Protein AF-A0A959V4X4-F1 (afdb_monomer)

pLDDT: mean 81.88, std 16.13, range [35.28, 97.31]

Nearest PDB structures (foldseek):
  3ieg-assembly2_B  TM=8.666E-01  e=3.006E+00  Mus musculus
  4r7s-assembly1_A  TM=5.605E-01  e=3.006E+00  Parabacteroides merdae ATCC 43184
  3kho-assembly1_A  TM=4.359E-01  e=5.447E-01  Mus musculus
  3kho-assembly1_B  TM=3.790E-01  e=4.338E-01  Mus musculus
  3khq-assembly1_A  TM=3.319E-01  e=2.018E+00  Mus musculus

Sequence (278 aa):
MKPLRVLPAFALLFACGGPANDPASSTEGMVPADELAASQATNAELRNELAYMEHRLAHCGGPELQLVHAQYHLDRGEHAKAKEKLDAVKADHAGTEHAKKAEELETAMAAADGEPMKAPDTGDHIEVVQGDDGNTWYYDRRVPRNPDTTALYLYVGHKMTGAPWLRLHAQYAGDHWIFLKEVILKSGNEVFRMATDPTLVFTHAGPMTVSEWYDAPPSFEELRTLKEIIGSPDANVTFVGYKGQMDRKVTDAEREAFIHVLDLYYTMAKVDEATAGM

Secondary structure (DSSP, 8-state):
-PPP-PPP------PPP------S---TT---HHHHHHHHHHHHHHHHHHHHHHHHHHHTT-HHHHHHHHHHHHHTT-HHHHHHHHHHHHHHSTTSHHHHHHHHHHHHHHT--PPPPPPP--TTTEEEEE-TTSEEEEEETTS--STTS-EEEEEEEEESSS--EEEEEEEEEESS---EEEEEEEETTEEEEEEPPTTSEEEEE-SS-EEEEEEEPPPHHHHHHHHHHHT-TT-EEEEEESS-EEEEEPPHHHHHHHHHHHHHHHHHHT--TTTTT-

Foldseek 3Di:
DDDDDDDDDDDDDDDDDDDDDDPDDPPPPDDPPVNVVVVVVVVLVVVLVVVLVVLLVVLPDDLVSLLQQLVVCLLLVVNVSSLVSLVSSCVVPPPDPSVVSSVVSNVLSVVQQAQFFDDDDQPPQWDWDADPSQKIKIFGPLFDPDQQDFTWAKIWIDHRTGAIAIKTKGKDKDQDDQAFAWKWKDAPPDIDIGGANSVQWDWDDDPRMIMIMGITGDDLVRLVVLVSLLVGQAMKMWGHGSRDIDIDGHDPSRSVRHVSRVVVNCVRRVHDPVRVND

Mean predicted aligned error: 11.45 Å

Solvent-accessible surface area (backbone atoms only — not comparable to full-atom values): 15971 Å² total; per-residue (Å²): 138,82,85,85,83,80,77,86,81,84,79,84,79,85,79,82,88,81,93,80,92,76,101,68,82,92,70,88,77,71,73,51,70,66,58,50,51,50,51,52,52,53,52,52,51,54,50,33,50,49,52,51,51,49,49,50,56,68,60,67,75,49,55,70,55,32,49,53,50,17,49,56,24,46,75,72,65,38,52,70,62,13,47,55,30,31,52,49,31,39,70,80,36,62,94,38,74,61,20,53,53,31,53,51,52,52,51,50,62,71,54,39,84,38,74,66,62,74,84,73,91,57,70,89,55,42,41,79,45,82,44,98,85,52,37,38,36,41,34,38,67,69,54,75,83,56,65,80,44,63,38,60,46,48,33,35,39,31,43,59,44,32,72,59,45,59,34,36,39,45,31,45,35,39,83,62,79,30,61,76,42,32,43,34,42,33,44,90,90,49,77,44,78,44,74,52,58,59,91,42,45,46,77,47,82,58,99,77,35,28,24,40,31,38,58,44,67,64,50,69,69,53,51,55,48,50,57,55,39,55,77,31,90,74,16,30,40,32,46,33,26,64,70,41,72,50,76,45,71,56,48,71,50,35,37,52,29,41,52,56,39,50,56,48,44,34,63,71,57,72,42,56,77,77,62,77,71,110

Radius of gyration: 25.65 Å; Cα contacts (8 Å, |Δi|>4): 420; chains: 1; bounding box: 52×61×92 Å

Structure (mmCIF, N/CA/C/O backbone):
data_AF-A0A959V4X4-F1
#
_entry.id   AF-A0A959V4X4-F1
#
loop_
_atom_site.group_PDB
_atom_site.id
_atom_site.type_symbol
_atom_site.label_atom_id
_atom_site.label_alt_id
_atom_site.label_comp_id
_atom_site.label_asym_id
_atom_site.label_entity_id
_atom_site.label_seq_id
_atom_site.pdbx_PDB_ins_code
_atom_site.Cartn_x
_atom_site.Cartn_y
_atom_site.Cartn_z
_atom_site.occupancy
_atom_site.B_iso_or_equiv
_atom_site.auth_seq_id
_atom_site.auth_comp_id
_atom_site.auth_asym_id
_atom_site.auth_atom_id
_atom_site.pdbx_PDB_model_num
ATOM 1 N N . MET A 1 1 ? 4.763 39.842 -16.789 1.00 40.66 1 MET A N 1
ATOM 2 C CA . MET A 1 1 ? 4.462 39.327 -18.143 1.00 40.66 1 MET A CA 1
ATOM 3 C C . MET A 1 1 ? 5.739 38.724 -18.719 1.00 40.66 1 MET A C 1
ATOM 5 O O . MET A 1 1 ? 6.680 39.464 -18.962 1.00 40.66 1 MET A O 1
ATOM 9 N N . LYS A 1 2 ? 5.824 37.390 -18.809 1.00 42.97 2 LYS A N 1
ATOM 10 C CA . LYS A 1 2 ? 6.954 36.661 -19.424 1.00 42.97 2 LYS A CA 1
ATOM 11 C C . LYS A 1 2 ? 6.693 36.514 -20.934 1.00 42.97 2 LYS A C 1
ATOM 13 O O . LYS A 1 2 ? 5.525 36.362 -21.292 1.00 42.97 2 LYS A O 1
ATOM 18 N N . PRO A 1 3 ? 7.712 36.551 -21.811 1.00 45.84 3 PRO A N 1
ATOM 19 C CA . PRO A 1 3 ? 7.483 36.441 -23.245 1.00 45.84 3 PRO A CA 1
ATOM 20 C C . PRO A 1 3 ? 7.163 34.994 -23.645 1.00 45.84 3 PRO A C 1
ATOM 22 O O . PRO A 1 3 ? 7.808 34.048 -23.187 1.00 45.84 3 PRO A O 1
ATOM 25 N N . LEU A 1 4 ? 6.158 34.855 -24.511 1.00 40.03 4 LEU A N 1
ATOM 26 C CA . LEU A 1 4 ? 5.804 33.631 -25.226 1.00 40.03 4 LEU A CA 1
ATOM 27 C C . LEU A 1 4 ? 7.004 33.179 -26.076 1.00 40.03 4 LEU A C 1
ATOM 29 O O . LEU A 1 4 ? 7.466 33.925 -26.941 1.00 40.03 4 LEU A O 1
ATOM 33 N N . ARG A 1 5 ? 7.496 31.956 -25.856 1.00 45.34 5 ARG A N 1
ATOM 34 C CA . ARG A 1 5 ? 8.399 31.287 -26.801 1.00 45.34 5 ARG A CA 1
ATOM 35 C C . ARG A 1 5 ? 7.554 30.663 -27.908 1.00 45.34 5 ARG A C 1
ATOM 37 O O . ARG A 1 5 ? 6.770 29.756 -27.658 1.00 45.34 5 ARG A O 1
ATOM 44 N N . VAL A 1 6 ? 7.710 31.196 -29.112 1.00 44.34 6 VAL A N 1
ATOM 45 C CA . VAL A 1 6 ? 7.115 30.692 -30.352 1.00 44.34 6 VAL A CA 1
ATOM 46 C C . VAL A 1 6 ? 7.878 29.431 -30.776 1.00 44.34 6 VAL A C 1
ATOM 48 O O . VAL A 1 6 ? 9.104 29.460 -30.871 1.00 44.34 6 VAL A O 1
ATOM 51 N N . LEU A 1 7 ? 7.162 28.325 -30.994 1.00 41.44 7 LEU A N 1
ATOM 52 C CA . LEU A 1 7 ? 7.693 27.103 -31.613 1.00 41.44 7 LEU A CA 1
ATOM 53 C C . LEU A 1 7 ? 7.991 27.360 -33.102 1.00 41.44 7 LEU A C 1
ATOM 55 O O . LEU A 1 7 ? 7.205 28.055 -33.752 1.00 41.44 7 LEU A O 1
ATOM 59 N N . PRO A 1 8 ? 9.071 26.804 -33.679 1.00 44.69 8 PRO A N 1
ATOM 60 C CA . PRO A 1 8 ? 9.332 26.963 -35.100 1.00 44.69 8 PRO A CA 1
ATOM 61 C C . PRO A 1 8 ? 8.337 26.114 -35.900 1.00 44.69 8 PRO A C 1
ATOM 63 O O . PRO A 1 8 ? 8.288 24.891 -35.774 1.00 44.69 8 PRO A O 1
ATOM 66 N N . ALA A 1 9 ? 7.536 26.778 -36.732 1.00 41.41 9 ALA A N 1
ATOM 67 C CA . ALA A 1 9 ? 6.718 26.135 -37.747 1.00 41.41 9 ALA A CA 1
ATOM 68 C C . ALA A 1 9 ? 7.628 25.657 -38.888 1.00 41.41 9 ALA A C 1
ATOM 70 O O . ALA A 1 9 ? 8.229 26.468 -39.593 1.00 41.41 9 ALA A O 1
ATOM 71 N N . PHE A 1 10 ? 7.734 24.342 -39.070 1.00 43.81 10 PHE A N 1
ATOM 72 C CA . PHE A 1 10 ? 8.383 23.755 -40.239 1.00 43.81 10 PHE A CA 1
ATOM 73 C C . PHE A 1 10 ? 7.428 23.865 -41.434 1.00 43.81 10 PHE A C 1
ATOM 75 O O . PHE A 1 10 ? 6.440 23.137 -41.531 1.00 43.81 10 PHE A O 1
ATOM 82 N N . ALA A 1 11 ? 7.696 24.814 -42.329 1.00 38.09 11 ALA A N 1
ATOM 83 C CA . ALA A 1 11 ? 6.992 24.940 -43.598 1.00 38.09 11 ALA A CA 1
ATOM 84 C C . ALA A 1 11 ? 7.632 24.002 -44.636 1.00 38.09 11 ALA A C 1
ATOM 86 O O . ALA A 1 11 ? 8.764 24.217 -45.065 1.00 38.09 11 ALA A O 1
ATOM 87 N N . LEU A 1 12 ? 6.900 22.967 -45.050 1.00 42.31 12 LEU A N 1
ATOM 88 C CA . LEU A 1 12 ? 7.230 22.138 -46.213 1.00 42.31 12 LEU A CA 1
ATOM 89 C C . LEU A 1 12 ? 6.832 22.893 -47.490 1.00 42.31 12 LEU A C 1
ATOM 91 O O . LEU A 1 12 ? 5.657 22.952 -47.850 1.00 42.31 12 LEU A O 1
ATOM 95 N N . LEU A 1 13 ? 7.815 23.488 -48.168 1.00 36.97 13 LEU A N 1
ATOM 96 C CA . LEU A 1 13 ? 7.653 24.048 -49.510 1.00 36.97 13 LEU A CA 1
ATOM 97 C C . LEU A 1 13 ? 7.892 22.945 -50.550 1.00 36.97 13 LEU A C 1
ATOM 99 O O . LEU A 1 13 ? 9.026 22.534 -50.780 1.00 36.97 13 LEU A O 1
ATOM 103 N N . PHE A 1 14 ? 6.823 22.486 -51.203 1.00 40.69 14 PHE A N 1
ATOM 104 C CA . PHE A 1 14 ? 6.928 21.704 -52.436 1.00 40.69 14 PHE A CA 1
ATOM 105 C C . PHE A 1 14 ? 7.197 22.652 -53.610 1.00 40.69 14 PHE A C 1
ATOM 107 O O . PHE A 1 14 ? 6.302 23.366 -54.063 1.00 40.69 14 PHE A O 1
ATOM 114 N N . ALA A 1 15 ? 8.434 22.660 -54.108 1.00 38.44 15 ALA A N 1
ATOM 115 C CA . ALA A 1 15 ? 8.781 23.306 -55.368 1.00 38.44 15 ALA A CA 1
ATOM 116 C C . ALA A 1 15 ? 8.451 22.364 -56.542 1.00 38.44 15 ALA A C 1
ATOM 118 O O . ALA A 1 15 ? 8.908 21.222 -56.585 1.00 38.44 15 ALA A O 1
ATOM 119 N N . CYS A 1 16 ? 7.637 22.845 -57.486 1.00 40.50 16 CYS A N 1
ATOM 120 C CA . CYS A 1 16 ? 7.376 22.180 -58.763 1.00 40.50 16 CYS A CA 1
ATOM 121 C C . CYS A 1 16 ? 8.575 22.329 -59.714 1.00 40.50 16 CYS A C 1
ATOM 123 O O . CYS A 1 16 ? 9.286 23.331 -59.684 1.00 40.50 16 CYS A O 1
ATOM 125 N N . GLY A 1 17 ? 8.774 21.302 -60.543 1.00 46.78 17 GLY A N 1
ATOM 126 C CA . GLY A 1 17 ? 10.005 21.010 -61.279 1.00 46.78 17 GLY A CA 1
ATOM 127 C C . GLY A 1 17 ? 10.430 21.982 -62.386 1.00 46.78 17 GLY A C 1
ATOM 128 O O . GLY A 1 17 ? 9.617 22.625 -63.047 1.00 46.78 17 GLY A O 1
ATOM 129 N N . GLY A 1 18 ? 11.739 21.960 -62.642 1.00 38.12 18 GLY A N 1
ATOM 130 C CA . GLY A 1 18 ? 12.397 22.355 -63.889 1.00 38.12 18 GLY A CA 1
ATOM 131 C C . GLY A 1 18 ? 13.501 21.329 -64.224 1.00 38.12 18 GLY A C 1
ATOM 132 O O . GLY A 1 18 ? 14.063 20.753 -63.289 1.00 38.12 18 GLY A O 1
ATOM 133 N N . PRO A 1 19 ? 13.798 21.035 -65.506 1.00 65.06 19 PRO A N 1
ATOM 134 C CA . PRO A 1 19 ? 14.655 19.910 -65.877 1.00 65.06 19 PRO A CA 1
ATOM 135 C C . PRO A 1 19 ? 16.096 20.349 -66.190 1.00 65.06 19 PRO A C 1
ATOM 137 O O . PRO A 1 19 ? 16.278 21.252 -67.000 1.00 65.06 19 PRO A O 1
ATOM 140 N N . ALA A 1 20 ? 17.098 19.676 -65.607 1.00 46.31 20 ALA A N 1
ATOM 141 C CA . ALA A 1 20 ? 18.353 19.251 -66.258 1.00 46.31 20 ALA A CA 1
ATOM 142 C C . ALA A 1 20 ? 19.394 18.746 -65.233 1.00 46.31 20 ALA A C 1
ATOM 144 O O . ALA A 1 20 ? 19.827 19.489 -64.365 1.00 46.31 20 ALA A O 1
ATOM 145 N N . ASN A 1 21 ? 19.772 17.475 -65.400 1.00 51.66 21 ASN A N 1
ATOM 146 C CA . ASN A 1 21 ? 21.051 16.808 -65.114 1.00 51.66 21 ASN A CA 1
ATOM 147 C C . ASN A 1 21 ? 22.050 17.412 -64.105 1.00 51.66 21 ASN A C 1
ATOM 149 O O . ASN A 1 21 ? 22.810 18.305 -64.461 1.00 51.66 21 ASN A O 1
ATOM 153 N N . ASP A 1 22 ? 22.190 16.722 -62.967 1.00 45.34 22 ASP A N 1
ATOM 154 C CA . ASP A 1 22 ? 23.476 16.371 -62.341 1.00 45.34 22 ASP A CA 1
ATOM 155 C C . ASP A 1 22 ? 23.288 15.089 -61.490 1.00 45.34 22 ASP A C 1
ATOM 157 O O . ASP A 1 22 ? 22.499 15.102 -60.545 1.00 45.34 22 ASP A O 1
ATOM 161 N N . PRO A 1 23 ? 23.954 13.950 -61.780 1.00 49.53 23 PRO A N 1
ATOM 162 C CA . PRO A 1 23 ? 23.940 12.777 -60.909 1.00 49.53 23 PRO A CA 1
ATOM 163 C C . PRO A 1 23 ? 25.099 12.870 -59.908 1.00 49.53 23 PRO A C 1
ATOM 165 O O . PRO A 1 23 ? 26.010 12.044 -59.904 1.00 49.53 23 PRO A O 1
ATOM 168 N N . ALA A 1 24 ? 25.093 13.906 -59.074 1.00 45.22 24 ALA A N 1
ATOM 169 C CA . ALA A 1 24 ? 26.045 14.051 -57.985 1.00 45.22 24 ALA A CA 1
ATOM 170 C C . ALA A 1 24 ? 25.323 14.535 -56.724 1.00 45.22 24 ALA A C 1
ATOM 172 O O . ALA A 1 24 ? 24.821 15.649 -56.664 1.00 45.22 24 ALA A O 1
ATOM 173 N N . SER A 1 25 ? 25.338 13.675 -55.703 1.00 50.62 25 SER A N 1
ATOM 174 C CA . SER A 1 25 ? 25.133 14.022 -54.295 1.00 50.62 25 SER A CA 1
ATOM 175 C C . SER A 1 25 ? 23.743 14.537 -53.893 1.00 50.62 25 SER A C 1
ATOM 177 O O . SER A 1 25 ? 23.576 15.682 -53.489 1.00 50.62 25 SER A O 1
ATOM 179 N N . SER A 1 26 ? 22.751 13.643 -53.868 1.00 50.25 26 SER A N 1
ATOM 180 C CA . SER A 1 26 ? 21.495 13.847 -53.127 1.00 50.25 26 SER A CA 1
ATOM 181 C C . SER A 1 26 ? 21.472 13.054 -51.809 1.00 50.25 26 SER A C 1
ATOM 183 O O . SER A 1 26 ? 20.501 12.358 -51.516 1.00 50.25 26 SER A O 1
ATOM 185 N N . THR A 1 27 ? 22.557 13.103 -51.029 1.00 53.00 27 THR A N 1
ATOM 186 C CA . THR A 1 27 ? 22.605 12.545 -49.659 1.00 53.00 27 THR A CA 1
ATOM 187 C C . THR A 1 27 ? 22.537 13.612 -48.565 1.00 53.00 27 THR A C 1
ATOM 189 O O . THR A 1 27 ? 22.528 13.270 -47.386 1.00 53.00 27 THR A O 1
ATOM 192 N N . GLU A 1 28 ? 22.440 14.898 -48.911 1.00 53.25 28 GLU A N 1
ATOM 193 C CA . GLU A 1 28 ? 22.219 15.966 -47.930 1.00 53.25 28 GLU A CA 1
ATOM 194 C C . GLU A 1 28 ? 20.734 16.037 -47.554 1.00 53.25 28 GLU A C 1
ATOM 196 O O . GLU A 1 28 ? 19.927 16.671 -48.229 1.00 53.25 28 GLU A O 1
ATOM 201 N N . GLY A 1 29 ? 20.359 15.342 -46.478 1.00 59.31 29 GLY A N 1
ATOM 202 C CA . GLY A 1 29 ? 19.045 15.507 -45.848 1.00 59.31 29 GLY A CA 1
ATOM 203 C C . GLY A 1 29 ? 18.437 14.250 -45.233 1.00 59.31 29 GLY A C 1
ATOM 204 O O . GLY A 1 29 ? 17.444 14.360 -44.516 1.00 59.31 29 GLY A O 1
ATOM 205 N N . MET A 1 30 ? 19.006 13.061 -45.463 1.00 61.41 30 MET A N 1
ATOM 206 C CA . MET A 1 30 ? 18.574 11.868 -44.731 1.00 61.41 30 MET A CA 1
ATOM 207 C C . MET A 1 30 ? 19.203 11.888 -43.340 1.00 61.41 30 MET A C 1
ATOM 209 O O . MET A 1 30 ? 20.407 11.688 -43.198 1.00 61.41 30 MET A O 1
ATOM 213 N N . VAL A 1 31 ? 18.371 12.135 -42.323 1.00 73.38 31 VAL A N 1
ATOM 214 C CA . VAL A 1 31 ? 18.724 11.867 -40.925 1.00 73.38 31 VAL A CA 1
ATOM 215 C C . VAL A 1 31 ? 19.219 10.418 -40.863 1.00 73.38 31 VAL A C 1
ATOM 217 O O . VAL A 1 31 ? 18.488 9.525 -41.312 1.00 73.38 31 VAL A O 1
ATOM 220 N N . PRO A 1 32 ? 20.448 10.166 -40.383 1.00 86.69 32 PRO A N 1
ATOM 221 C CA . PRO A 1 32 ? 20.968 8.817 -40.232 1.00 86.69 32 PRO A CA 1
ATOM 222 C C . PRO A 1 32 ? 19.958 7.938 -39.493 1.00 86.69 32 PRO A C 1
ATOM 224 O O . PRO A 1 32 ? 19.342 8.379 -38.523 1.00 86.69 32 PRO A O 1
ATOM 227 N N . ALA A 1 33 ? 19.779 6.694 -39.943 1.00 82.38 33 ALA A N 1
ATOM 228 C CA . ALA A 1 33 ? 18.801 5.780 -39.349 1.00 82.38 33 ALA A CA 1
ATOM 229 C C . ALA A 1 33 ? 18.990 5.632 -37.826 1.00 82.38 33 ALA A C 1
ATOM 231 O O . ALA A 1 33 ? 18.007 5.558 -37.092 1.00 82.38 33 ALA A O 1
ATOM 232 N N . ASP A 1 34 ? 20.238 5.689 -37.359 1.00 85.31 34 ASP A N 1
ATOM 233 C CA . ASP A 1 34 ? 20.590 5.626 -35.939 1.00 85.31 34 ASP A CA 1
ATOM 234 C C . ASP A 1 34 ? 20.143 6.875 -35.163 1.00 85.31 34 ASP A C 1
ATOM 236 O O . ASP A 1 34 ? 19.653 6.769 -34.040 1.00 85.31 34 ASP A O 1
ATOM 240 N N . GLU A 1 35 ? 20.242 8.063 -35.766 1.00 84.62 35 GLU A N 1
ATOM 241 C CA . GLU A 1 35 ? 19.784 9.319 -35.159 1.00 84.62 35 GLU A CA 1
ATOM 242 C C . GLU A 1 35 ? 18.249 9.377 -35.105 1.00 84.62 35 GLU A C 1
ATOM 244 O O . GLU A 1 35 ? 17.668 9.806 -34.105 1.00 84.62 35 GLU A O 1
ATOM 249 N N . LEU A 1 36 ? 17.575 8.853 -36.136 1.00 85.31 36 LEU A N 1
ATOM 250 C CA . LEU A 1 36 ? 16.121 8.699 -36.136 1.00 85.31 36 LEU A CA 1
ATOM 251 C C . LEU A 1 36 ? 15.658 7.695 -35.069 1.00 85.31 36 LEU A C 1
ATOM 253 O O . LEU A 1 36 ? 14.705 7.981 -34.344 1.00 85.31 36 LEU A O 1
ATOM 257 N N . ALA A 1 37 ? 16.333 6.550 -34.942 1.00 85.12 37 ALA A N 1
ATOM 258 C CA . ALA A 1 37 ? 16.021 5.537 -33.936 1.00 85.12 37 ALA A CA 1
ATOM 259 C C . ALA A 1 37 ? 16.237 6.067 -32.508 1.00 85.12 37 ALA A C 1
ATOM 261 O O . ALA A 1 37 ? 15.370 5.895 -31.650 1.00 85.12 37 ALA A O 1
ATOM 262 N N . ALA A 1 38 ? 17.341 6.781 -32.264 1.00 84.69 38 ALA A N 1
ATOM 263 C CA . ALA A 1 38 ? 17.602 7.435 -30.984 1.00 84.69 38 ALA A CA 1
ATOM 264 C C . ALA A 1 38 ? 16.523 8.481 -30.654 1.00 84.69 38 ALA A C 1
ATOM 266 O O . ALA A 1 38 ? 15.968 8.477 -29.556 1.00 84.69 38 ALA A O 1
ATOM 267 N N . SER A 1 39 ? 16.150 9.324 -31.624 1.00 85.81 39 SER A N 1
ATOM 268 C CA . SER A 1 39 ? 15.077 10.309 -31.451 1.00 85.81 39 SER A CA 1
ATOM 269 C C . SER A 1 39 ? 13.723 9.652 -31.151 1.00 85.81 39 SER A C 1
ATOM 271 O O . SER A 1 39 ? 12.970 10.122 -30.295 1.00 85.81 39 SER A O 1
ATOM 273 N N . GLN A 1 40 ? 13.399 8.540 -31.815 1.00 89.19 40 GLN A N 1
ATOM 274 C CA . GLN A 1 40 ? 12.177 7.778 -31.550 1.00 89.19 40 GLN A CA 1
ATOM 275 C C . GLN A 1 40 ? 12.167 7.175 -30.140 1.00 89.19 40 GLN A C 1
ATOM 277 O O . GLN A 1 40 ? 11.134 7.242 -29.472 1.00 89.19 40 GLN A O 1
ATOM 282 N N . ALA A 1 41 ? 13.303 6.657 -29.664 1.00 82.81 41 ALA A N 1
ATOM 283 C CA . ALA A 1 41 ? 13.442 6.137 -28.306 1.00 82.81 41 ALA A CA 1
ATOM 284 C C . ALA A 1 41 ? 13.242 7.239 -27.251 1.00 82.81 41 ALA A C 1
ATOM 286 O O . ALA A 1 41 ? 12.425 7.078 -26.345 1.00 82.81 41 ALA A O 1
ATOM 287 N N . THR A 1 42 ? 13.886 8.400 -27.418 1.00 87.94 42 THR A N 1
ATOM 288 C CA . THR A 1 42 ? 13.688 9.555 -26.525 1.00 87.94 42 THR A CA 1
ATOM 289 C C . THR A 1 42 ? 12.235 10.035 -26.527 1.00 87.94 42 THR A C 1
ATOM 291 O O . THR A 1 42 ? 11.673 10.338 -25.478 1.00 87.94 42 THR A O 1
ATOM 294 N N . ASN A 1 43 ? 11.581 10.072 -27.691 1.00 86.06 43 ASN A N 1
ATOM 295 C CA . ASN A 1 43 ? 10.171 10.454 -27.777 1.00 86.06 43 ASN A CA 1
ATOM 296 C C . ASN A 1 43 ? 9.243 9.455 -27.068 1.00 86.06 43 ASN A C 1
ATOM 298 O O . ASN A 1 43 ? 8.237 9.869 -26.492 1.00 86.06 43 ASN A O 1
ATOM 302 N N . ALA A 1 44 ? 9.550 8.156 -27.106 1.00 84.06 44 ALA A N 1
ATOM 303 C CA . ALA A 1 44 ? 8.800 7.150 -26.357 1.00 84.06 44 ALA A CA 1
ATOM 304 C C . ALA A 1 44 ? 8.971 7.341 -24.842 1.00 84.06 44 ALA A C 1
ATOM 306 O O . ALA A 1 44 ? 7.985 7.318 -24.107 1.00 84.06 44 ALA A O 1
ATOM 307 N N . GLU A 1 45 ? 10.193 7.620 -24.387 1.00 82.56 45 GLU A N 1
ATOM 308 C CA . GLU A 1 45 ? 10.476 7.898 -22.979 1.00 82.56 45 GLU A CA 1
ATOM 309 C C . GLU A 1 45 ? 9.730 9.137 -22.468 1.00 82.56 45 GLU A C 1
ATOM 311 O O . GLU A 1 45 ? 9.033 9.062 -21.454 1.00 82.56 45 GLU A O 1
ATOM 316 N N . LEU A 1 46 ? 9.782 10.247 -23.210 1.00 85.75 46 LEU A N 1
ATOM 317 C CA . LEU A 1 46 ? 9.067 11.476 -22.853 1.00 85.75 46 LEU A CA 1
ATOM 318 C C . LEU A 1 46 ? 7.548 11.272 -22.796 1.00 85.75 46 LEU A C 1
ATOM 320 O O . LEU A 1 46 ? 6.880 11.853 -21.945 1.00 85.75 46 LEU A O 1
ATOM 324 N N . ARG A 1 47 ? 6.984 10.438 -23.678 1.00 86.06 47 ARG A N 1
ATOM 325 C CA . ARG A 1 47 ? 5.553 10.096 -23.638 1.00 86.06 47 ARG A CA 1
ATOM 326 C C . ARG A 1 47 ? 5.187 9.297 -22.391 1.00 86.06 47 ARG A C 1
ATOM 328 O O . ARG A 1 47 ? 4.146 9.572 -21.805 1.00 86.06 47 ARG A O 1
ATOM 335 N N . ASN A 1 48 ? 6.031 8.357 -21.970 1.00 82.56 48 ASN A N 1
ATOM 336 C CA . ASN A 1 48 ? 5.812 7.598 -20.737 1.00 82.56 48 ASN A CA 1
ATOM 337 C C . ASN A 1 48 ? 5.888 8.504 -19.501 1.00 82.56 48 ASN A C 1
ATOM 339 O O . ASN A 1 48 ? 5.066 8.377 -18.596 1.00 82.56 48 ASN A O 1
ATOM 343 N N . GLU A 1 49 ? 6.823 9.456 -19.478 1.00 83.31 49 GLU A N 1
ATOM 344 C CA . GLU A 1 49 ? 6.915 10.443 -18.397 1.00 83.31 49 GLU A CA 1
ATOM 345 C C . GLU A 1 49 ? 5.722 11.396 -18.376 1.00 83.31 49 GLU A C 1
ATOM 347 O O . GLU A 1 49 ? 5.170 11.650 -17.308 1.00 83.31 49 GLU A O 1
ATOM 352 N N . LEU A 1 50 ? 5.274 11.883 -19.536 1.00 82.56 50 LEU A N 1
ATOM 353 C CA . LEU A 1 50 ? 4.057 12.687 -19.623 1.00 82.56 50 LEU A CA 1
ATOM 354 C C . LEU A 1 50 ? 2.839 11.905 -19.134 1.00 82.56 50 LEU A C 1
ATOM 356 O O . LEU A 1 50 ? 2.100 12.432 -18.313 1.00 82.56 50 LEU A O 1
ATOM 360 N N . ALA A 1 51 ? 2.671 10.648 -19.549 1.00 81.75 51 ALA A N 1
ATOM 361 C CA . ALA A 1 51 ? 1.574 9.800 -19.088 1.00 81.75 51 ALA A CA 1
ATOM 362 C C . ALA A 1 51 ? 1.620 9.566 -17.570 1.00 81.75 51 ALA A C 1
ATOM 364 O O . ALA A 1 51 ? 0.584 9.609 -16.909 1.00 81.75 51 ALA A O 1
ATOM 365 N N . TYR A 1 52 ? 2.812 9.371 -16.996 1.00 79.50 52 TYR A N 1
ATOM 366 C CA . TYR A 1 52 ? 2.983 9.295 -15.546 1.00 79.50 52 TYR A CA 1
ATOM 367 C C . TYR A 1 52 ? 2.568 10.603 -14.865 1.00 79.50 52 TYR A C 1
ATOM 369 O O . TYR A 1 52 ? 1.794 10.584 -13.911 1.00 79.50 52 TYR A O 1
ATOM 377 N N . MET A 1 53 ? 3.027 11.752 -15.365 1.00 80.50 53 MET A N 1
ATOM 378 C CA . MET A 1 53 ? 2.676 13.055 -14.794 1.00 80.50 53 MET A CA 1
ATOM 379 C C . MET A 1 53 ? 1.183 13.368 -14.945 1.00 80.50 53 MET A C 1
ATOM 381 O O . MET A 1 53 ? 0.568 13.858 -14.002 1.00 80.50 53 MET A O 1
ATOM 385 N N . GLU A 1 54 ? 0.575 13.044 -16.084 1.00 80.06 54 GLU A N 1
ATOM 386 C CA . GLU A 1 54 ? -0.868 13.151 -16.308 1.00 80.06 54 GLU A CA 1
ATOM 387 C C . GLU A 1 54 ? -1.643 12.242 -15.360 1.00 80.06 54 GLU A C 1
ATOM 389 O O . GLU A 1 54 ? -2.625 12.683 -14.776 1.00 80.06 54 GLU A O 1
ATOM 394 N N . HIS A 1 55 ? -1.185 11.010 -15.134 1.00 74.56 55 HIS A N 1
ATOM 395 C CA . HIS A 1 55 ? -1.794 10.112 -14.159 1.00 74.56 55 HIS A CA 1
ATOM 396 C C . HIS A 1 55 ? -1.717 10.675 -12.742 1.00 74.56 55 HIS A C 1
ATOM 398 O O . HIS A 1 55 ? -2.726 10.683 -12.039 1.00 74.56 55 HIS A O 1
ATOM 404 N N . ARG A 1 56 ? -0.558 11.210 -12.338 1.00 70.25 56 ARG A N 1
ATOM 405 C CA . ARG A 1 56 ? -0.406 11.914 -11.056 1.00 70.25 56 ARG A CA 1
ATOM 406 C C . ARG A 1 56 ? -1.384 13.077 -10.935 1.00 70.25 56 ARG A C 1
ATOM 408 O O . ARG A 1 56 ? -2.001 13.235 -9.890 1.00 70.25 56 ARG A O 1
ATOM 415 N N . LEU A 1 57 ? -1.540 13.872 -11.991 1.00 72.50 57 LEU A N 1
ATOM 416 C CA . LEU A 1 57 ? -2.462 15.008 -12.016 1.00 72.50 57 LEU A CA 1
ATOM 417 C C . LEU A 1 57 ? -3.933 14.570 -12.002 1.00 72.50 57 LEU A C 1
ATOM 419 O O . LEU A 1 57 ? -4.727 15.174 -11.291 1.00 72.50 57 LEU A O 1
ATOM 423 N N . ALA A 1 58 ? -4.296 13.522 -12.740 1.00 65.38 58 ALA A N 1
ATOM 424 C CA . ALA A 1 58 ? -5.665 13.016 -12.835 1.00 65.38 58 ALA A CA 1
ATOM 425 C C . ALA A 1 58 ? -6.137 12.353 -11.536 1.00 65.38 58 ALA A C 1
ATOM 427 O O . ALA A 1 58 ? -7.313 12.443 -11.193 1.00 65.38 58 ALA A O 1
ATOM 428 N N . HIS A 1 59 ? -5.218 11.728 -10.797 1.00 60.50 59 HIS A N 1
ATOM 429 C CA . HIS A 1 59 ? -5.514 11.160 -9.487 1.00 60.50 59 HIS A CA 1
ATOM 430 C C . HIS A 1 59 ? -5.538 12.235 -8.394 1.00 60.50 59 HIS A C 1
ATOM 432 O O . HIS A 1 59 ? -6.085 11.999 -7.332 1.00 60.50 59 HIS A O 1
ATOM 438 N N . CYS A 1 60 ? -5.104 13.475 -8.630 1.00 58.03 60 CYS A N 1
ATOM 439 C CA . CYS A 1 60 ? -5.339 14.551 -7.664 1.00 58.03 60 CYS A CA 1
ATOM 440 C C . CYS A 1 60 ? -6.837 14.932 -7.591 1.00 58.03 60 CYS A C 1
ATOM 442 O O . CYS A 1 60 ? -7.250 15.892 -8.234 1.00 58.03 60 CYS A O 1
ATOM 444 N N . GLY A 1 61 ? -7.651 14.243 -6.778 1.00 66.62 61 GLY A N 1
ATOM 445 C CA . GLY A 1 61 ? -8.910 14.828 -6.281 1.00 66.62 61 GLY A CA 1
ATOM 446 C C . GLY A 1 61 ? -10.192 13.991 -6.292 1.00 66.62 61 GLY A C 1
ATOM 447 O O . GLY A 1 61 ? -11.212 14.520 -5.870 1.00 66.62 61 GLY A O 1
ATOM 448 N N . GLY A 1 62 ? -10.198 12.730 -6.737 1.00 80.56 62 GLY A N 1
ATOM 449 C CA . GLY A 1 62 ? -11.421 11.905 -6.680 1.00 80.56 62 GLY A CA 1
ATOM 450 C C . GLY A 1 62 ? -11.856 11.564 -5.239 1.00 80.56 62 GLY A C 1
ATOM 451 O O . GLY A 1 62 ? -10.986 11.440 -4.374 1.00 80.56 62 GLY A O 1
ATOM 452 N N . PRO A 1 63 ? -13.161 11.362 -4.954 1.00 83.75 63 PRO A N 1
ATOM 453 C CA . PRO A 1 63 ? -13.661 11.145 -3.590 1.00 83.75 63 PRO A CA 1
ATOM 454 C C . PRO A 1 63 ? -13.087 9.894 -2.930 1.00 83.75 63 PRO A C 1
ATOM 456 O O . PRO A 1 63 ? -12.712 9.929 -1.764 1.00 83.75 63 PRO A O 1
ATOM 459 N N . GLU A 1 64 ? -12.980 8.800 -3.681 1.00 81.88 64 GLU A N 1
ATOM 460 C CA . GLU A 1 64 ? -12.374 7.556 -3.208 1.00 81.88 64 GLU A CA 1
ATOM 461 C C . GLU A 1 64 ? -10.922 7.775 -2.775 1.00 81.88 64 GLU A C 1
ATOM 463 O O . GLU A 1 64 ? -10.521 7.369 -1.688 1.00 81.88 64 GLU A O 1
ATOM 468 N N . LEU A 1 65 ? -10.163 8.543 -3.554 1.00 80.19 65 LEU A N 1
ATOM 469 C CA . LEU A 1 65 ? -8.785 8.860 -3.215 1.00 80.19 65 LEU A CA 1
ATOM 470 C C . LEU A 1 65 ? -8.657 9.788 -2.010 1.00 80.19 65 LEU A C 1
ATOM 472 O O . LEU A 1 65 ? -7.757 9.638 -1.188 1.00 80.19 65 LEU A O 1
ATOM 476 N N . GLN A 1 66 ? -9.549 10.770 -1.893 1.00 86.81 66 GLN A N 1
ATOM 477 C CA . GLN A 1 66 ? -9.590 11.625 -0.713 1.00 86.81 66 GLN A CA 1
ATOM 478 C C . GLN A 1 66 ? -9.899 10.802 0.549 1.00 86.81 66 GLN A C 1
ATOM 480 O O . GLN A 1 66 ? -9.313 11.082 1.592 1.00 86.81 66 GLN A O 1
ATOM 485 N N . LEU A 1 67 ? -10.738 9.760 0.462 1.00 87.56 67 LEU A N 1
ATOM 486 C CA . LEU A 1 67 ? -10.984 8.830 1.572 1.00 87.56 67 LEU A CA 1
ATOM 487 C C . LEU A 1 67 ? -9.744 7.990 1.911 1.00 87.56 67 LEU A C 1
ATOM 489 O O . LEU A 1 67 ? -9.399 7.884 3.086 1.00 87.56 67 LEU A O 1
ATOM 493 N N . VAL A 1 68 ? -9.035 7.454 0.910 1.00 85.56 68 VAL A N 1
ATOM 494 C CA . VAL A 1 68 ? -7.772 6.722 1.136 1.00 85.56 68 VAL A CA 1
ATOM 495 C C . VAL A 1 68 ? -6.733 7.630 1.800 1.00 85.56 68 VAL A C 1
ATOM 497 O O . VAL A 1 68 ? -6.105 7.238 2.783 1.00 85.56 68 VAL A O 1
ATOM 500 N N . HIS A 1 69 ? -6.587 8.873 1.332 1.00 86.38 69 HIS A N 1
ATOM 501 C CA . HIS A 1 69 ? -5.708 9.861 1.959 1.00 86.38 69 HIS A CA 1
ATOM 502 C C . HIS A 1 69 ? -6.146 10.240 3.370 1.00 86.38 69 HIS A C 1
ATOM 504 O O . HIS A 1 69 ? -5.300 10.393 4.251 1.00 86.38 69 HIS A O 1
ATOM 510 N N . ALA A 1 70 ? -7.449 10.398 3.602 1.00 89.31 70 ALA A N 1
ATOM 511 C CA . ALA A 1 70 ? -7.968 10.663 4.932 1.00 89.31 70 ALA A CA 1
ATOM 512 C C . ALA A 1 70 ? -7.571 9.537 5.888 1.00 89.31 70 ALA A C 1
ATOM 514 O O . ALA A 1 70 ? -6.947 9.817 6.909 1.00 89.31 70 ALA A O 1
ATOM 515 N N . GLN A 1 71 ? -7.835 8.280 5.518 1.00 87.56 71 GLN A N 1
ATOM 516 C CA . GLN A 1 71 ? -7.447 7.115 6.311 1.00 87.56 71 GLN A CA 1
ATOM 517 C C . GLN A 1 71 ? -5.930 7.054 6.521 1.00 87.56 71 GLN A C 1
ATOM 519 O O . GLN A 1 71 ? -5.477 6.911 7.651 1.00 87.56 71 GLN A O 1
ATOM 524 N N . TYR A 1 72 ? -5.134 7.269 5.468 1.00 86.25 72 TYR A N 1
ATOM 525 C CA . TYR A 1 72 ? -3.674 7.339 5.562 1.00 86.25 72 TYR A CA 1
ATOM 526 C C . TYR A 1 72 ? -3.208 8.356 6.616 1.00 86.25 72 TYR A C 1
ATOM 528 O O . TYR A 1 72 ? -2.317 8.075 7.421 1.00 86.25 72 TYR A O 1
ATOM 536 N N . HIS A 1 73 ? -3.806 9.547 6.630 1.00 87.31 73 HIS A N 1
ATOM 537 C CA . HIS A 1 73 ? -3.486 10.578 7.611 1.00 87.31 73 HIS A CA 1
ATOM 538 C C . HIS A 1 73 ? -3.989 10.219 9.017 1.00 87.31 73 HIS A C 1
ATOM 540 O O . HIS A 1 73 ? -3.282 10.491 9.990 1.00 87.31 73 HIS A O 1
ATOM 546 N N . LEU A 1 74 ? -5.157 9.579 9.146 1.00 85.19 74 LEU A N 1
ATOM 547 C CA . LEU A 1 74 ? -5.674 9.081 10.427 1.00 85.19 74 LEU A CA 1
ATOM 548 C C . LEU A 1 74 ? -4.729 8.054 11.050 1.00 85.19 74 LEU A C 1
ATOM 550 O O . LEU A 1 74 ? -4.327 8.229 12.205 1.00 85.19 74 LEU A O 1
ATOM 554 N N . ASP A 1 75 ? -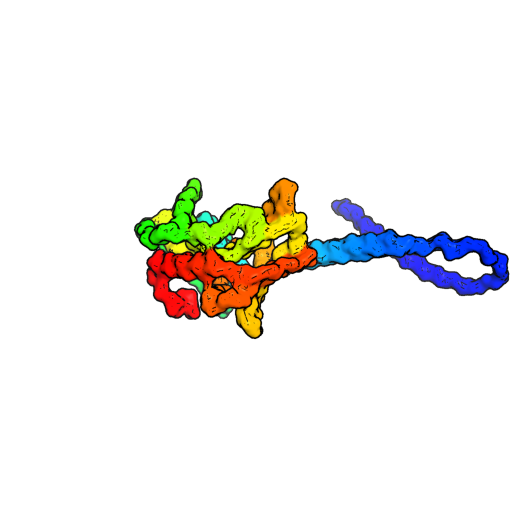4.297 7.060 10.273 1.00 81.38 75 ASP A N 1
ATOM 555 C CA . ASP A 1 75 ? -3.347 6.022 10.694 1.00 81.38 75 ASP A CA 1
ATOM 556 C C . ASP A 1 75 ? -2.085 6.662 11.294 1.00 81.38 75 ASP A C 1
ATOM 558 O O . ASP A 1 75 ? -1.632 6.308 12.380 1.00 81.38 75 ASP A O 1
ATOM 562 N N . ARG A 1 76 ? -1.584 7.727 10.659 1.00 78.44 76 ARG A N 1
ATOM 563 C CA . ARG A 1 76 ? -0.394 8.474 11.101 1.00 78.44 76 ARG A CA 1
ATOM 564 C C . ARG A 1 76 ? -0.644 9.500 12.209 1.00 78.44 76 ARG A C 1
ATOM 566 O O . ARG A 1 76 ? 0.298 10.113 12.696 1.00 78.44 76 ARG A O 1
ATOM 573 N N . GLY A 1 77 ? -1.896 9.714 12.612 1.00 77.56 77 GLY A N 1
ATOM 574 C CA . GLY A 1 77 ? -2.259 10.684 13.659 1.00 77.56 77 GLY A CA 1
ATOM 575 C C . GLY A 1 77 ? -2.277 12.127 13.176 1.00 77.56 77 GLY A C 1
ATOM 576 O O . GLY A 1 77 ? -2.353 13.062 13.966 1.00 77.56 77 GLY A O 1
ATOM 577 N N . GLU A 1 78 ? -2.259 12.326 11.864 1.00 85.25 78 GLU A N 1
ATOM 578 C CA . GLU A 1 78 ? -2.305 13.628 11.218 1.00 85.25 78 GLU A CA 1
ATOM 579 C C . GLU A 1 78 ? -3.765 14.097 11.080 1.00 85.25 78 GLU A C 1
ATOM 581 O O . GLU A 1 78 ? -4.239 14.394 9.983 1.00 85.25 78 GLU A O 1
ATOM 586 N N . HIS A 1 79 ? -4.496 14.168 12.201 1.00 88.00 79 HIS A N 1
ATOM 587 C CA . HIS A 1 79 ? -5.953 14.382 12.233 1.00 88.00 79 HIS A CA 1
ATOM 588 C C . HIS A 1 79 ? -6.397 15.646 11.481 1.00 88.00 79 HIS A C 1
ATOM 590 O O . HIS A 1 79 ? -7.430 15.646 10.821 1.00 88.00 79 HIS A O 1
ATOM 596 N N . ALA A 1 80 ? -5.596 16.717 11.517 1.00 89.38 80 ALA A N 1
ATOM 597 C CA . ALA A 1 80 ? -5.885 17.940 10.767 1.00 89.38 80 ALA A CA 1
ATOM 598 C C . ALA A 1 80 ? -5.884 17.710 9.245 1.00 89.38 80 ALA A C 1
ATOM 600 O O . ALA A 1 80 ? -6.781 18.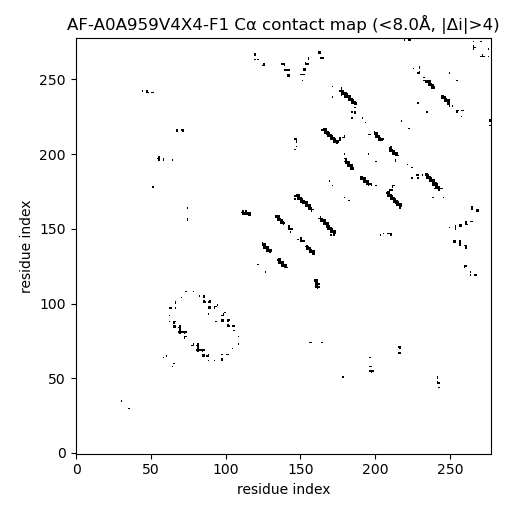188 8.553 1.00 89.38 80 ALA A O 1
ATOM 601 N N . LYS A 1 81 ? -4.910 16.945 8.731 1.00 89.94 81 LYS A N 1
ATOM 602 C CA . LYS A 1 81 ? -4.837 16.603 7.304 1.00 89.94 81 LYS A CA 1
ATOM 603 C C . LYS A 1 81 ? -5.950 15.635 6.922 1.00 89.94 81 LYS A C 1
ATOM 605 O O . LYS A 1 81 ? -6.567 15.813 5.881 1.00 89.94 81 LYS A O 1
ATOM 610 N N . ALA A 1 82 ? -6.240 14.651 7.774 1.00 91.00 82 ALA A N 1
ATOM 611 C CA . ALA A 1 82 ? -7.364 13.747 7.560 1.00 91.00 82 ALA A CA 1
ATOM 612 C C . ALA A 1 82 ? -8.685 14.517 7.448 1.00 91.00 82 ALA A C 1
ATOM 614 O O . ALA A 1 82 ? -9.412 14.358 6.471 1.00 91.00 82 ALA A O 1
ATOM 615 N N . LYS A 1 83 ? -8.952 15.416 8.403 1.00 93.12 83 LYS A N 1
ATOM 616 C CA . LYS A 1 83 ? -10.162 16.238 8.426 1.00 93.12 83 LYS A CA 1
ATOM 617 C C . LYS A 1 83 ? -10.316 17.100 7.173 1.00 93.12 83 LYS A C 1
ATOM 619 O O . LYS A 1 83 ? -11.408 17.148 6.623 1.00 93.12 83 LYS A O 1
ATOM 624 N N . GLU A 1 84 ? -9.238 17.716 6.689 1.00 93.88 84 GLU A N 1
ATOM 625 C CA . GLU A 1 84 ? -9.255 18.474 5.429 1.00 93.88 84 GLU A CA 1
ATOM 626 C C . GLU A 1 84 ? -9.770 17.619 4.257 1.00 93.88 84 GLU A C 1
ATOM 628 O O . GLU A 1 84 ? -10.635 18.060 3.501 1.00 93.88 84 GLU A O 1
ATOM 633 N N . LYS A 1 85 ? -9.281 16.377 4.130 1.00 92.94 85 LYS A N 1
ATOM 634 C CA . LYS A 1 85 ? -9.695 15.451 3.065 1.00 92.94 85 LYS A CA 1
ATOM 635 C C . LYS A 1 85 ? -11.150 15.005 3.224 1.00 92.94 85 LYS A C 1
ATOM 637 O O . LYS A 1 85 ? -11.895 15.006 2.247 1.00 92.94 85 LYS A O 1
ATOM 642 N N . LEU A 1 86 ? -11.578 14.680 4.446 1.00 93.50 86 LEU A N 1
ATOM 643 C CA . LEU A 1 86 ? -12.965 14.290 4.737 1.00 93.50 86 LEU A CA 1
ATOM 644 C C . LEU A 1 86 ? -13.951 15.434 4.466 1.00 93.50 86 LEU A C 1
ATOM 646 O O . LEU A 1 86 ? -15.014 15.212 3.887 1.00 93.50 86 LEU A O 1
ATOM 650 N N . ASP A 1 87 ? -13.600 16.662 4.854 1.00 93.94 87 ASP A N 1
ATOM 651 C CA . ASP A 1 87 ? -14.423 17.848 4.612 1.00 93.94 87 ASP A CA 1
ATOM 652 C C . ASP A 1 87 ? -14.562 18.136 3.107 1.00 93.94 87 ASP A C 1
ATOM 654 O O . ASP A 1 87 ? -15.668 18.441 2.658 1.00 93.94 87 ASP A O 1
ATOM 658 N N . ALA A 1 88 ? -13.497 17.944 2.318 1.00 92.25 88 ALA A N 1
ATOM 659 C CA . ALA A 1 88 ? -13.559 18.045 0.858 1.00 92.25 88 ALA A CA 1
ATOM 660 C C . ALA A 1 88 ? -14.523 17.012 0.242 1.00 92.25 88 ALA A C 1
ATOM 662 O O . ALA A 1 88 ? -15.395 17.380 -0.543 1.00 92.25 88 ALA A O 1
ATOM 663 N N . VAL A 1 89 ? -14.451 15.736 0.655 1.00 92.19 89 VAL A N 1
ATOM 664 C CA . VAL A 1 89 ? -15.374 14.689 0.165 1.00 92.19 89 VAL A CA 1
ATOM 665 C C . VAL A 1 89 ? -16.826 15.029 0.485 1.00 92.19 89 VAL A C 1
ATOM 667 O O . VAL A 1 89 ? -17.690 14.919 -0.384 1.00 92.19 89 VAL A O 1
ATOM 670 N N . LYS A 1 90 ? -17.113 15.456 1.719 1.00 93.62 90 LYS A N 1
ATOM 671 C CA . LYS A 1 90 ? -18.482 15.799 2.133 1.00 93.62 90 LYS A CA 1
ATOM 672 C C . LYS A 1 90 ? -19.024 17.014 1.382 1.00 93.62 90 LYS A C 1
ATOM 674 O O . LYS A 1 90 ? -20.206 17.027 1.047 1.00 93.62 90 LYS A O 1
ATOM 679 N N . ALA A 1 91 ? -18.184 18.017 1.123 1.00 92.25 91 ALA A N 1
ATOM 680 C CA . ALA A 1 91 ? -18.578 19.218 0.394 1.00 92.25 91 ALA A CA 1
ATOM 681 C C . ALA A 1 91 ? -18.869 18.922 -1.086 1.00 92.25 91 ALA A C 1
ATOM 683 O O . ALA A 1 91 ? -19.921 19.314 -1.593 1.00 92.25 91 ALA A O 1
ATOM 684 N N . ASP A 1 92 ? -17.977 18.188 -1.754 1.00 90.06 92 ASP A N 1
ATOM 685 C CA . ASP A 1 92 ? -18.030 17.992 -3.206 1.00 90.06 92 ASP A CA 1
ATOM 686 C C . ASP A 1 92 ? -18.912 16.798 -3.623 1.00 90.06 92 ASP A C 1
ATOM 688 O O . ASP A 1 92 ? -19.378 16.731 -4.763 1.00 90.06 92 ASP A O 1
ATOM 692 N N . HIS A 1 93 ? -19.192 15.866 -2.701 1.00 89.38 93 HIS A N 1
ATOM 693 C CA . HIS A 1 93 ? -19.927 14.622 -2.969 1.00 89.38 93 HIS A CA 1
ATOM 694 C C . HIS A 1 93 ? -21.077 14.356 -1.983 1.00 89.38 93 HIS A C 1
ATOM 696 O O . HIS A 1 93 ? -21.380 13.200 -1.662 1.00 89.38 93 HIS A O 1
ATOM 702 N N . ALA A 1 94 ? -21.739 15.414 -1.512 1.00 89.25 94 ALA A N 1
ATOM 703 C CA . ALA A 1 94 ? -22.864 15.327 -0.581 1.00 89.25 94 ALA A CA 1
ATOM 704 C C . ALA A 1 94 ? -23.958 14.343 -1.051 1.00 89.25 94 ALA A C 1
ATOM 706 O O . ALA A 1 94 ? -24.361 14.331 -2.214 1.00 89.25 94 ALA A O 1
ATOM 707 N N . GLY A 1 95 ? -24.458 13.516 -0.127 1.00 86.50 95 GLY A N 1
ATOM 708 C CA . GLY A 1 95 ? -25.519 12.536 -0.398 1.00 86.50 95 GLY A CA 1
ATOM 709 C C . GLY A 1 95 ? -25.071 11.257 -1.119 1.00 86.50 95 GLY A C 1
ATOM 710 O O . GLY A 1 95 ? -25.914 10.417 -1.428 1.00 86.50 95 GLY A O 1
ATOM 711 N N . THR A 1 96 ? -23.771 11.084 -1.376 1.00 90.31 96 THR A N 1
ATOM 712 C CA . THR A 1 96 ? -23.207 9.844 -1.938 1.00 90.31 96 THR A CA 1
ATOM 713 C C . THR A 1 96 ? -22.712 8.889 -0.846 1.00 90.31 96 THR A C 1
ATOM 715 O O . THR A 1 96 ? -22.499 9.292 0.298 1.00 90.31 96 THR A O 1
ATOM 718 N N . GLU A 1 97 ? -22.456 7.626 -1.204 1.00 88.25 97 GLU A N 1
ATOM 719 C CA . GLU A 1 97 ? -21.804 6.653 -0.307 1.00 88.25 97 GLU A CA 1
ATOM 720 C C . GLU A 1 97 ? -20.410 7.114 0.152 1.00 88.25 97 GLU A C 1
ATOM 722 O O . GLU A 1 97 ? -20.003 6.831 1.274 1.00 88.25 97 GLU A O 1
ATOM 727 N N . HIS A 1 98 ? -19.694 7.892 -0.666 1.00 87.31 98 HIS A N 1
ATOM 728 C CA . HIS A 1 98 ? -18.399 8.453 -0.276 1.00 87.31 98 HIS A CA 1
ATOM 729 C C . HIS A 1 98 ? -18.531 9.478 0.857 1.00 87.31 98 HIS A C 1
ATOM 731 O O . HIS A 1 98 ? -17.703 9.492 1.762 1.00 87.31 98 HIS A O 1
ATOM 737 N N . ALA 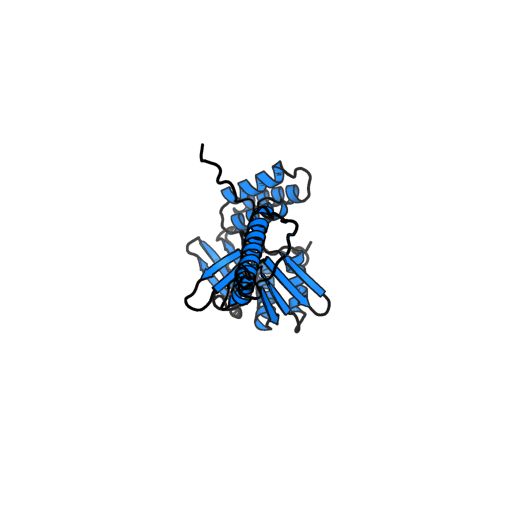A 1 99 ? -19.581 10.307 0.841 1.00 89.75 99 ALA A N 1
ATOM 738 C CA . ALA A 1 99 ? -19.842 11.251 1.926 1.00 89.75 99 ALA A CA 1
ATOM 739 C C . ALA A 1 99 ? -20.215 10.532 3.231 1.00 89.75 99 ALA A C 1
ATOM 741 O O . ALA A 1 99 ? -19.729 10.925 4.286 1.00 89.75 99 ALA A O 1
ATOM 742 N N . LYS A 1 100 ? -20.989 9.438 3.161 1.00 90.25 100 LYS A N 1
ATOM 743 C CA . LYS A 1 100 ? -21.283 8.601 4.339 1.00 90.25 100 LYS A CA 1
ATOM 744 C C . LYS A 1 100 ? -20.014 7.994 4.932 1.00 90.25 100 LYS A C 1
ATOM 746 O O . LYS A 1 100 ? -19.763 8.156 6.120 1.00 90.25 100 LYS A O 1
ATOM 751 N N . LYS A 1 101 ? -19.161 7.396 4.093 1.00 88.12 101 LYS A N 1
ATOM 752 C CA . LYS A 1 101 ? -17.844 6.894 4.522 1.00 88.12 101 LYS A CA 1
ATOM 753 C C . LYS A 1 101 ? -16.989 8.000 5.141 1.00 88.12 101 LYS A C 1
ATOM 755 O O . LYS A 1 101 ? -16.288 7.761 6.118 1.00 88.12 101 LYS A O 1
ATOM 760 N N . ALA A 1 102 ? -17.054 9.224 4.613 1.00 90.44 102 ALA A N 1
ATOM 761 C CA . ALA A 1 102 ? -16.325 10.345 5.196 1.00 90.44 102 ALA A CA 1
ATOM 762 C C . ALA A 1 102 ? -16.828 10.710 6.608 1.00 90.44 102 ALA A C 1
ATOM 764 O O . ALA A 1 102 ? -16.018 11.005 7.485 1.00 90.44 102 ALA A O 1
ATOM 765 N N . GLU A 1 103 ? -18.143 10.672 6.844 1.00 91.31 103 GLU A N 1
ATOM 766 C CA . GLU A 1 103 ? -18.751 10.884 8.169 1.00 91.31 103 GLU A CA 1
ATOM 767 C C . GLU A 1 103 ? -18.399 9.763 9.158 1.00 91.31 103 GLU A C 1
ATOM 769 O O . GLU A 1 103 ? -18.100 10.029 10.326 1.00 91.31 103 GLU A O 1
ATOM 774 N N . GLU A 1 104 ? -18.382 8.513 8.694 1.00 87.75 104 GLU A N 1
ATOM 775 C CA . GLU A 1 104 ? -17.947 7.356 9.483 1.00 87.75 104 GLU A CA 1
ATOM 776 C C . GLU A 1 104 ? -16.483 7.502 9.918 1.00 87.75 104 GLU A C 1
ATOM 778 O O . GLU A 1 104 ? -16.175 7.366 11.104 1.00 87.75 104 GLU A O 1
ATOM 783 N N . LEU A 1 105 ? -15.590 7.864 8.990 1.00 87.12 105 LEU A N 1
ATOM 784 C CA . LEU A 1 105 ? -14.173 8.100 9.283 1.00 87.12 105 LEU A CA 1
ATOM 785 C C . LEU A 1 105 ? -13.954 9.285 10.227 1.00 87.12 105 LEU A C 1
ATOM 787 O O . LEU A 1 105 ? -13.098 9.223 11.109 1.00 87.12 105 LEU A O 1
ATOM 791 N N . GLU A 1 106 ? -14.730 10.360 10.085 1.00 88.81 106 GLU A N 1
ATOM 792 C CA . GLU A 1 106 ? -14.651 11.501 11.001 1.00 88.81 106 GLU A CA 1
ATOM 793 C C . GLU A 1 106 ? -15.134 11.128 12.411 1.00 88.81 106 GLU A C 1
ATOM 795 O O . GLU A 1 106 ? -14.539 11.544 13.407 1.00 88.81 106 GLU A O 1
ATOM 800 N N . THR A 1 107 ? -16.167 10.289 12.507 1.00 85.31 107 THR A N 1
ATOM 801 C CA . THR A 1 107 ? -16.649 9.752 13.785 1.00 85.31 107 THR A CA 1
ATOM 802 C C . THR A 1 107 ? -15.598 8.843 14.427 1.00 85.31 107 THR A C 1
ATOM 804 O O . THR A 1 107 ? -15.327 8.962 15.622 1.00 85.31 107 THR A O 1
ATOM 807 N N . ALA A 1 108 ? -14.946 7.985 13.636 1.00 78.50 108 ALA A N 1
ATOM 808 C CA . ALA A 1 108 ? -13.851 7.131 14.095 1.00 78.50 108 ALA A CA 1
ATOM 809 C C . ALA A 1 108 ? -12.638 7.948 14.576 1.00 78.50 108 ALA A C 1
ATOM 811 O O . ALA A 1 108 ? -12.035 7.613 15.595 1.00 78.50 108 ALA A O 1
ATOM 812 N N . MET A 1 109 ? -12.326 9.063 13.906 1.00 79.75 109 MET A N 1
ATOM 813 C CA . MET A 1 109 ? -11.289 10.007 14.336 1.00 79.75 109 MET A CA 1
ATOM 814 C C . MET A 1 109 ? -11.601 10.623 15.708 1.00 79.75 109 MET A C 1
ATOM 816 O O . MET A 1 109 ? -10.696 10.780 16.525 1.00 79.75 109 MET A O 1
ATOM 820 N N . ALA A 1 110 ? -12.867 10.957 15.977 1.00 71.38 110 ALA A N 1
ATOM 821 C CA . ALA A 1 110 ? -13.300 11.495 17.269 1.00 71.38 110 ALA A CA 1
ATOM 822 C C . ALA A 1 110 ? -13.332 10.433 18.386 1.00 71.38 110 ALA A C 1
ATOM 824 O O . ALA A 1 110 ? -13.216 10.773 19.559 1.00 71.38 110 ALA A O 1
ATOM 825 N N . ALA A 1 111 ? -13.461 9.154 18.027 1.00 67.12 111 ALA A N 1
ATOM 826 C CA . ALA A 1 111 ? -13.447 8.022 18.952 1.00 67.12 111 ALA A CA 1
ATOM 827 C C . ALA A 1 111 ? -12.032 7.493 19.273 1.00 67.12 111 ALA A C 1
ATOM 829 O O . ALA A 1 111 ? -11.903 6.498 19.985 1.00 67.12 111 ALA A O 1
ATOM 830 N N . ALA A 1 112 ? -10.969 8.140 18.772 1.00 62.75 112 ALA A N 1
ATOM 831 C CA . ALA A 1 112 ? -9.577 7.709 18.953 1.00 62.75 112 ALA A CA 1
ATOM 832 C C . ALA A 1 112 ? -9.066 7.766 20.414 1.00 62.75 112 ALA A C 1
ATOM 834 O O . ALA A 1 112 ? -7.985 7.249 20.708 1.00 62.75 112 ALA A O 1
ATOM 835 N N . ASP A 1 113 ? -9.863 8.306 21.339 1.00 56.19 113 ASP A N 1
ATOM 836 C CA . ASP A 1 113 ? -9.662 8.219 22.790 1.00 56.19 113 ASP A CA 1
ATOM 837 C C . ASP A 1 113 ? -10.142 6.853 23.327 1.00 56.19 113 ASP A C 1
ATOM 839 O O . ASP A 1 113 ? -11.061 6.748 24.141 1.00 56.19 113 ASP A O 1
ATOM 843 N N . GLY A 1 114 ? -9.550 5.773 22.815 1.00 60.12 114 GLY A N 1
ATOM 844 C CA . GLY A 1 114 ? -9.775 4.412 23.301 1.00 60.12 114 GLY A CA 1
ATOM 845 C C . GLY A 1 114 ? -8.853 4.050 24.467 1.00 60.12 114 GLY A C 1
ATOM 846 O O . GLY A 1 114 ? -7.757 4.598 24.599 1.00 60.12 114 GLY A O 1
ATOM 847 N N . GLU A 1 115 ? -9.273 3.083 25.289 1.00 59.09 115 GLU A N 1
ATOM 848 C CA . GLU A 1 115 ? -8.398 2.434 26.275 1.00 59.09 115 GLU A CA 1
ATOM 849 C C . GLU A 1 115 ? -7.096 1.962 25.603 1.00 59.09 115 GLU A C 1
ATOM 851 O O . GLU A 1 115 ? -7.148 1.464 24.470 1.00 59.09 115 GLU A O 1
ATOM 856 N N . PRO A 1 116 ? -5.938 2.086 26.278 1.00 62.91 116 PRO A N 1
ATOM 857 C CA . PRO A 1 116 ? -4.673 1.649 25.718 1.00 62.91 116 PRO A CA 1
ATOM 858 C C . PRO A 1 116 ? -4.763 0.184 25.308 1.00 62.91 116 PRO A C 1
ATOM 860 O O . PRO A 1 116 ? -5.185 -0.680 26.089 1.00 62.91 116 PRO A O 1
ATOM 863 N N . MET A 1 117 ? -4.394 -0.100 24.061 1.00 69.00 117 MET A N 1
ATOM 864 C CA . MET A 1 117 ? -4.511 -1.455 23.551 1.00 69.00 117 MET A CA 1
ATOM 865 C C . MET A 1 117 ? -3.521 -2.350 24.296 1.00 69.00 117 MET A C 1
ATOM 867 O O . MET A 1 117 ? -2.333 -2.046 24.408 1.00 69.00 117 MET A O 1
ATOM 871 N N . LYS A 1 118 ? -4.001 -3.474 24.832 1.00 69.12 118 LYS A N 1
ATOM 872 C CA . LYS A 1 118 ? -3.098 -4.482 25.386 1.00 69.12 118 LYS A CA 1
ATOM 873 C C . LYS A 1 118 ? -2.305 -5.086 24.230 1.00 69.12 118 LYS A C 1
ATOM 875 O O . LYS A 1 118 ? -2.906 -5.455 23.222 1.00 69.12 118 LYS A O 1
ATOM 880 N N . ALA A 1 119 ? -0.990 -5.225 24.402 1.00 72.44 119 ALA A N 1
ATOM 881 C CA . ALA A 1 119 ? -0.149 -5.907 23.427 1.00 72.44 119 ALA A CA 1
ATOM 882 C C . ALA A 1 119 ? -0.758 -7.287 23.087 1.00 72.44 119 ALA A C 1
ATOM 884 O O . ALA A 1 119 ? -1.041 -8.057 24.018 1.00 72.44 119 ALA A O 1
ATOM 885 N N . PRO A 1 120 ? -1.013 -7.578 21.799 1.00 81.94 120 PRO A N 1
ATOM 886 C CA . PRO A 1 120 ? -1.557 -8.862 21.382 1.00 81.94 120 PRO A CA 1
ATOM 887 C C . PRO A 1 120 ? -0.530 -9.975 21.614 1.00 81.94 120 PRO A C 1
ATOM 889 O O . PRO A 1 120 ? 0.671 -9.717 21.710 1.00 81.94 120 PRO A O 1
ATOM 892 N N . ASP A 1 121 ? -1.002 -11.219 21.696 1.00 83.12 121 ASP A N 1
ATOM 893 C CA . ASP A 1 121 ? -0.112 -12.369 21.549 1.00 83.12 121 ASP A CA 1
ATOM 894 C C . ASP A 1 121 ? 0.254 -12.493 20.069 1.00 83.12 121 ASP A C 1
ATOM 896 O O . ASP A 1 121 ? -0.607 -12.708 19.220 1.00 83.12 121 ASP A O 1
ATOM 900 N N . THR A 1 122 ? 1.525 -12.269 19.761 1.00 83.75 122 THR A N 1
ATOM 901 C CA . THR A 1 122 ? 2.023 -12.182 18.389 1.00 83.75 122 THR A CA 1
ATOM 902 C C . THR A 1 122 ? 2.646 -13.493 17.905 1.00 83.75 122 THR A C 1
ATOM 904 O O . THR A 1 122 ? 3.057 -13.588 16.749 1.00 83.75 122 THR A O 1
ATOM 907 N N . GLY A 1 123 ? 2.774 -14.495 18.785 1.00 85.00 123 GLY A N 1
ATOM 908 C CA . GLY A 1 123 ? 3.560 -15.698 18.516 1.00 85.00 123 GLY A CA 1
ATOM 909 C C . GLY A 1 123 ? 5.008 -15.402 18.083 1.00 85.00 123 GLY A C 1
ATOM 910 O O . GLY A 1 123 ? 5.509 -14.281 18.196 1.00 85.00 123 GLY A O 1
ATOM 911 N N . ASP A 1 124 ? 5.684 -16.425 17.553 1.00 89.31 124 ASP A N 1
ATOM 912 C CA . ASP A 1 124 ? 7.090 -16.329 17.119 1.00 89.31 124 ASP A CA 1
ATOM 913 C C . ASP A 1 124 ? 7.265 -15.773 15.696 1.00 89.31 124 ASP A C 1
ATOM 915 O O . ASP A 1 124 ? 8.379 -15.451 15.276 1.00 89.31 124 ASP A O 1
ATOM 919 N N . HIS A 1 125 ? 6.180 -15.695 14.925 1.00 91.94 125 HIS A N 1
ATOM 920 C CA . HIS A 1 125 ? 6.213 -15.341 13.508 1.00 91.94 125 HIS A CA 1
ATOM 921 C C . HIS A 1 125 ? 6.115 -13.836 13.259 1.00 91.94 125 HIS A C 1
ATOM 923 O O . HIS A 1 125 ? 6.569 -13.377 12.215 1.00 91.94 125 HIS A O 1
ATOM 929 N N . ILE A 1 126 ? 5.593 -13.066 14.211 1.00 95.88 126 ILE A N 1
ATOM 930 C CA . ILE A 1 126 ? 5.495 -11.615 14.095 1.00 95.88 126 ILE A CA 1
ATOM 931 C C . ILE A 1 126 ? 6.719 -10.942 14.730 1.00 95.88 126 ILE A C 1
ATOM 933 O O . ILE A 1 126 ? 7.219 -11.304 15.799 1.00 95.88 126 ILE A O 1
ATOM 937 N N . GLU A 1 127 ? 7.235 -9.940 14.040 1.00 94.50 127 GLU A N 1
ATOM 938 C CA . GLU A 1 127 ? 8.183 -8.963 14.544 1.00 94.50 127 GLU A CA 1
ATOM 939 C C . GLU A 1 127 ? 7.426 -7.709 14.986 1.00 94.50 127 GLU A C 1
ATOM 941 O O . GLU A 1 127 ? 6.630 -7.154 14.228 1.00 94.50 127 GLU A O 1
ATOM 946 N N . VAL A 1 128 ? 7.707 -7.253 16.207 1.00 93.62 128 VAL A N 1
ATOM 947 C CA . VAL A 1 128 ? 7.147 -6.023 16.772 1.00 93.62 128 VAL A CA 1
ATOM 948 C C . VAL A 1 128 ? 8.198 -4.924 16.689 1.00 93.62 128 VAL A C 1
ATOM 950 O O . VAL A 1 128 ? 9.268 -5.040 17.287 1.00 93.62 128 VAL A O 1
ATOM 953 N N . VAL A 1 129 ? 7.886 -3.847 15.976 1.00 92.56 129 VAL A N 1
ATOM 954 C CA . VAL A 1 129 ? 8.766 -2.690 15.794 1.00 92.56 129 VAL A CA 1
ATOM 955 C C . VAL A 1 129 ? 8.144 -1.490 16.492 1.00 92.56 129 VAL A C 1
ATOM 957 O O . VAL A 1 129 ? 7.011 -1.124 16.200 1.00 92.56 129 VAL A O 1
ATOM 960 N N . GLN A 1 130 ? 8.882 -0.882 17.419 1.00 90.12 130 GLN A N 1
ATOM 961 C CA . GLN A 1 130 ? 8.458 0.322 18.136 1.00 90.12 130 GLN A CA 1
ATOM 962 C C . GLN A 1 130 ? 8.976 1.571 17.425 1.00 90.12 130 GLN A C 1
ATOM 964 O O . GLN A 1 130 ? 10.155 1.643 17.081 1.00 90.12 130 GLN A O 1
ATOM 969 N N . GLY A 1 131 ? 8.086 2.532 17.206 1.00 84.75 131 GLY A N 1
ATOM 970 C CA . GLY A 1 131 ? 8.367 3.820 16.596 1.00 84.75 131 GLY A CA 1
ATOM 971 C C . GLY A 1 131 ? 8.607 4.919 17.606 1.00 84.75 131 GLY A C 1
ATOM 972 O O . GLY A 1 131 ? 7.965 4.978 18.653 1.00 84.75 131 GLY A O 1
ATOM 973 N N . ASP A 1 132 ? 9.486 5.848 17.242 1.00 81.31 132 ASP A N 1
ATOM 974 C CA . ASP A 1 132 ? 9.746 7.056 18.032 1.00 81.31 132 ASP A CA 1
ATOM 975 C C . ASP A 1 132 ? 8.534 8.010 18.063 1.00 81.31 132 ASP A C 1
ATOM 977 O O . ASP A 1 132 ? 8.448 8.894 18.912 1.00 81.31 132 ASP A O 1
ATOM 981 N N . ASP A 1 133 ? 7.581 7.825 17.147 1.00 76.50 133 ASP A N 1
ATOM 982 C CA . ASP A 1 133 ? 6.309 8.546 17.057 1.00 76.50 133 ASP A CA 1
ATOM 983 C C . ASP A 1 133 ? 5.196 7.931 17.928 1.00 76.50 133 ASP A C 1
ATOM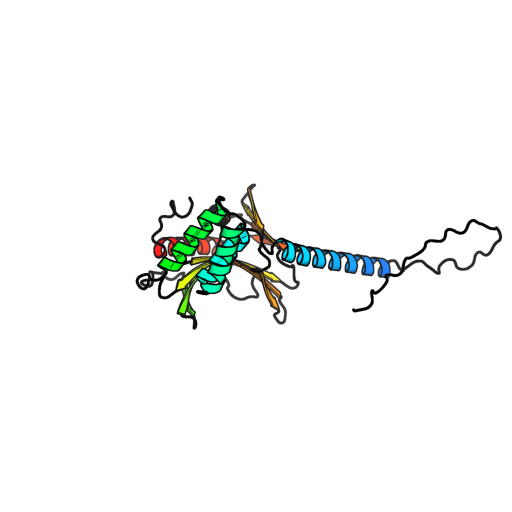 985 O O . ASP A 1 133 ? 4.055 8.395 17.891 1.00 76.50 133 ASP A O 1
ATOM 989 N N . GLY A 1 134 ? 5.517 6.905 18.726 1.00 79.62 134 GLY A N 1
ATOM 990 C CA . GLY A 1 134 ? 4.560 6.196 19.578 1.00 79.62 134 GLY A CA 1
ATOM 991 C C . GLY A 1 134 ? 3.681 5.195 18.826 1.00 79.62 134 GLY A C 1
ATOM 992 O O . GLY A 1 134 ? 2.765 4.623 19.425 1.00 79.62 134 GLY A O 1
ATOM 993 N N . ASN A 1 135 ? 3.949 4.975 17.536 1.00 86.69 135 ASN A N 1
ATOM 994 C CA . ASN A 1 135 ? 3.356 3.885 16.781 1.00 86.69 135 ASN A CA 1
ATOM 995 C C . ASN A 1 135 ? 4.114 2.585 17.060 1.00 86.69 135 ASN A C 1
ATOM 997 O O . ASN A 1 135 ? 5.318 2.568 17.304 1.00 86.69 135 ASN A O 1
ATOM 1001 N N . THR A 1 136 ? 3.417 1.465 16.967 1.00 91.19 136 THR A N 1
ATOM 1002 C CA . THR A 1 136 ? 4.040 0.147 16.894 1.00 91.19 136 THR A CA 1
ATOM 1003 C C . THR A 1 136 ? 3.540 -0.550 15.646 1.00 91.19 136 THR A C 1
ATOM 1005 O O . THR A 1 136 ? 2.339 -0.550 15.362 1.00 91.19 136 THR A O 1
ATOM 1008 N N . TRP A 1 137 ? 4.457 -1.207 14.953 1.00 93.62 137 TRP A N 1
ATOM 1009 C CA . TRP A 1 137 ? 4.175 -1.969 13.750 1.00 93.62 137 TRP A CA 1
ATOM 1010 C C . TRP A 1 137 ? 4.433 -3.453 13.974 1.00 93.62 137 TRP A C 1
ATOM 1012 O O . TRP A 1 137 ? 5.384 -3.841 14.655 1.00 93.62 137 TRP A O 1
ATOM 1022 N N . TYR A 1 138 ? 3.588 -4.270 13.364 1.00 95.38 138 TYR A N 1
ATOM 1023 C CA . TYR A 1 138 ? 3.636 -5.720 13.402 1.00 95.38 138 TYR A CA 1
ATOM 1024 C C . TYR A 1 138 ? 3.812 -6.243 11.984 1.00 95.38 138 TYR A C 1
ATOM 1026 O O . TYR A 1 138 ? 2.956 -6.028 11.121 1.00 95.38 138 TYR A O 1
ATOM 1034 N N . TYR A 1 139 ? 4.919 -6.939 11.761 1.00 96.38 139 TYR A N 1
ATOM 1035 C CA . TYR A 1 139 ? 5.272 -7.534 10.476 1.00 96.38 139 TYR A CA 1
ATOM 1036 C C . TYR A 1 139 ? 5.441 -9.036 10.638 1.00 96.38 139 TYR A C 1
ATOM 1038 O O . TYR A 1 139 ? 5.954 -9.475 11.662 1.00 96.38 139 TYR A O 1
ATOM 1046 N N . ASP A 1 140 ? 5.106 -9.834 9.629 1.00 97.31 140 ASP A N 1
ATOM 1047 C CA . ASP A 1 140 ? 5.583 -11.217 9.620 1.00 97.31 140 ASP A CA 1
ATOM 1048 C C . ASP A 1 140 ? 7.096 -11.250 9.350 1.00 97.31 140 ASP A C 1
ATOM 1050 O O . ASP A 1 140 ? 7.603 -10.579 8.453 1.00 97.31 140 ASP A O 1
ATOM 1054 N N . ARG A 1 141 ? 7.843 -12.058 10.099 1.00 96.38 141 ARG A N 1
ATOM 1055 C CA . ARG A 1 141 ? 9.299 -12.208 9.945 1.00 96.38 141 ARG A CA 1
ATOM 1056 C C . ARG A 1 141 ? 9.712 -12.823 8.608 1.00 96.38 141 ARG A C 1
ATOM 1058 O O . ARG A 1 141 ? 10.884 -12.748 8.247 1.00 96.38 141 ARG A O 1
ATOM 1065 N N . ARG A 1 142 ? 8.787 -13.467 7.893 1.00 94.88 142 ARG A N 1
ATOM 1066 C CA . ARG A 1 142 ? 9.035 -14.099 6.590 1.00 94.88 142 ARG A CA 1
ATOM 1067 C C . ARG A 1 142 ? 9.158 -13.096 5.454 1.00 94.88 142 ARG A C 1
ATOM 1069 O O . ARG A 1 142 ? 9.734 -13.447 4.424 1.00 94.88 142 ARG A O 1
ATOM 1076 N N . VAL A 1 143 ? 8.607 -11.890 5.603 1.00 92.50 143 VAL A N 1
ATOM 1077 C CA . VAL A 1 143 ? 8.584 -10.920 4.504 1.00 92.5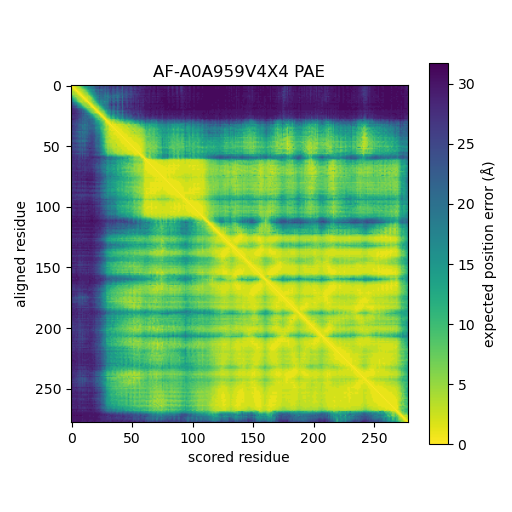0 143 VAL A CA 1
ATOM 1078 C C . VAL A 1 143 ? 9.819 -10.021 4.555 1.00 92.50 143 VAL A C 1
ATOM 1080 O O . VAL A 1 143 ? 10.161 -9.479 5.610 1.00 92.50 143 VAL A O 1
ATOM 1083 N N . PRO A 1 144 ? 10.533 -9.852 3.430 1.00 91.62 144 PRO A N 1
ATOM 1084 C CA . PRO A 1 144 ? 11.678 -8.961 3.386 1.00 91.62 144 PRO A CA 1
ATOM 1085 C C . PRO A 1 144 ? 11.201 -7.506 3.432 1.00 91.62 144 PRO A C 1
ATOM 1087 O O . PRO A 1 144 ? 10.374 -7.086 2.628 1.00 91.62 144 PRO A O 1
ATOM 1090 N N . ARG A 1 145 ? 11.761 -6.727 4.364 1.00 89.19 145 ARG A N 1
ATOM 1091 C CA . ARG A 1 145 ? 11.483 -5.284 4.524 1.00 89.19 145 ARG A CA 1
ATOM 1092 C C . ARG A 1 145 ? 12.627 -4.384 4.057 1.00 89.19 145 ARG A C 1
ATOM 1094 O O . ARG A 1 145 ? 12.586 -3.174 4.257 1.00 89.19 145 ARG A O 1
ATOM 1101 N N . ASN A 1 146 ? 13.684 -4.963 3.483 1.00 89.81 146 ASN A N 1
ATOM 1102 C CA . ASN A 1 146 ? 14.747 -4.162 2.883 1.00 89.81 146 ASN A CA 1
ATOM 1103 C C . ASN A 1 146 ? 14.250 -3.579 1.544 1.00 89.81 146 ASN A C 1
ATOM 1105 O O . ASN A 1 146 ? 13.516 -4.273 0.838 1.00 89.81 146 ASN A O 1
ATOM 1109 N N . PRO A 1 147 ? 14.634 -2.344 1.175 1.00 88.69 147 PRO A N 1
ATOM 1110 C CA . PRO A 1 147 ? 14.208 -1.737 -0.086 1.00 88.69 147 PRO A CA 1
ATOM 1111 C C . PRO A 1 147 ? 14.652 -2.520 -1.328 1.00 88.69 147 PRO A C 1
ATOM 1113 O O . PRO A 1 147 ? 13.986 -2.462 -2.354 1.00 88.69 147 PRO A O 1
ATOM 1116 N N . ASP A 1 148 ? 15.745 -3.278 -1.248 1.00 91.19 148 ASP A N 1
ATOM 1117 C CA . ASP A 1 148 ? 16.376 -3.934 -2.400 1.00 91.19 148 ASP A CA 1
ATOM 1118 C C . ASP A 1 148 ? 15.688 -5.241 -2.837 1.00 91.19 148 ASP A C 1
ATOM 1120 O O . ASP A 1 148 ? 16.152 -5.912 -3.758 1.00 91.19 148 ASP A O 1
ATOM 1124 N N . THR A 1 149 ? 14.584 -5.627 -2.191 1.00 93.19 149 THR A N 1
ATOM 1125 C CA . THR A 1 149 ? 13.854 -6.863 -2.501 1.00 93.19 149 THR A CA 1
ATOM 1126 C C . THR A 1 149 ? 12.450 -6.561 -3.006 1.00 93.19 149 THR A C 1
ATOM 1128 O O . THR A 1 149 ? 11.708 -5.808 -2.386 1.00 93.19 149 THR A O 1
ATOM 1131 N N . THR A 1 150 ? 12.039 -7.190 -4.107 1.00 95.94 150 THR A N 1
ATOM 1132 C CA . THR A 1 150 ? 10.634 -7.135 -4.540 1.00 95.94 150 THR A CA 1
ATOM 1133 C C . THR A 1 150 ? 9.777 -7.968 -3.582 1.00 95.94 150 THR A C 1
ATOM 1135 O O . THR A 1 150 ? 10.062 -9.149 -3.384 1.00 95.94 150 THR A O 1
ATOM 1138 N N . ALA A 1 151 ? 8.717 -7.386 -3.021 1.00 95.75 151 ALA A N 1
ATOM 1139 C CA . ALA A 1 151 ? 7.902 -8.006 -1.976 1.00 95.75 151 ALA A CA 1
ATOM 1140 C C . ALA A 1 151 ? 6.432 -7.569 -2.054 1.00 95.75 151 ALA A C 1
ATOM 1142 O O . ALA A 1 151 ? 6.122 -6.486 -2.545 1.00 95.75 151 ALA A O 1
ATOM 1143 N N . LEU A 1 152 ? 5.525 -8.417 -1.578 1.00 95.81 152 LEU A N 1
ATOM 1144 C CA . LEU A 1 152 ? 4.110 -8.109 -1.397 1.00 95.81 152 LEU A CA 1
ATOM 1145 C C . LEU A 1 152 ? 3.686 -8.634 -0.028 1.00 95.81 152 LEU A C 1
ATOM 1147 O O . LEU A 1 152 ? 3.743 -9.839 0.206 1.00 95.81 152 LEU A O 1
ATOM 1151 N N . TYR A 1 153 ? 3.285 -7.747 0.877 1.00 96.44 153 TYR A N 1
ATOM 1152 C CA . TYR A 1 153 ? 2.934 -8.138 2.238 1.00 96.44 153 TYR A CA 1
ATOM 1153 C C . TYR A 1 153 ? 1.923 -7.194 2.882 1.00 96.44 153 TYR A C 1
ATOM 1155 O O . TYR A 1 153 ? 1.730 -6.061 2.448 1.00 96.44 153 TYR A O 1
ATOM 1163 N N . LEU A 1 154 ? 1.288 -7.682 3.944 1.00 97.00 154 LEU A N 1
ATOM 1164 C CA . LEU A 1 154 ? 0.483 -6.872 4.847 1.00 97.00 154 LEU A CA 1
ATOM 1165 C C . LEU A 1 154 ? 1.292 -6.535 6.102 1.00 97.00 154 LEU A C 1
ATOM 1167 O O . LEU A 1 154 ? 2.189 -7.284 6.492 1.00 97.00 154 LEU A O 1
ATOM 1171 N N . TYR A 1 155 ? 0.937 -5.443 6.768 1.00 96.75 155 TYR A N 1
ATOM 1172 C CA . TYR A 1 155 ? 1.381 -5.172 8.133 1.00 96.75 155 TYR A CA 1
ATOM 1173 C C . TYR A 1 155 ? 0.292 -4.466 8.938 1.00 96.75 155 TYR A C 1
ATOM 1175 O O . TYR A 1 155 ? -0.555 -3.767 8.377 1.00 96.75 155 TYR A O 1
ATOM 1183 N N . VAL A 1 156 ? 0.324 -4.642 10.260 1.00 95.00 156 VAL A N 1
ATOM 1184 C CA . VAL A 1 156 ? -0.566 -3.923 11.180 1.00 95.00 156 VAL A CA 1
ATOM 1185 C C . VAL A 1 156 ? 0.216 -2.810 11.847 1.00 95.00 156 VAL A C 1
ATOM 1187 O O . VAL A 1 156 ? 1.307 -3.037 12.364 1.00 95.00 156 VAL A O 1
ATOM 1190 N N . GLY A 1 157 ? -0.339 -1.607 11.859 1.00 91.88 157 GLY A N 1
ATOM 1191 C CA . GLY A 1 157 ? 0.107 -0.546 12.747 1.00 91.88 157 GLY A CA 1
ATOM 1192 C C . GLY A 1 157 ? -0.920 -0.311 13.846 1.00 91.88 157 GLY A C 1
ATOM 1193 O O . GLY A 1 157 ? -2.115 -0.532 13.662 1.00 91.88 157 GLY A O 1
ATOM 1194 N N . HIS A 1 158 ? -0.459 0.125 15.008 1.00 87.19 158 HIS A N 1
ATOM 1195 C CA . HIS A 1 158 ? -1.338 0.698 16.017 1.00 87.19 158 HIS A CA 1
ATOM 1196 C C . HIS A 1 158 ? -0.618 1.808 16.777 1.00 87.19 158 HIS A C 1
ATOM 1198 O O . HIS A 1 158 ? 0.612 1.848 16.841 1.00 87.19 158 HIS A O 1
ATOM 1204 N N . LYS A 1 159 ? -1.407 2.702 17.360 1.00 81.06 159 LYS A N 1
ATOM 1205 C CA . LYS A 1 159 ? -0.953 3.678 18.348 1.00 81.06 159 LYS A CA 1
ATOM 1206 C C . LYS A 1 159 ? -1.174 3.118 19.742 1.00 81.06 159 LYS A C 1
ATOM 1208 O O . LYS A 1 159 ? -1.961 2.193 19.932 1.00 81.06 159 LYS A O 1
ATOM 1213 N N . MET A 1 160 ? -0.555 3.764 20.728 1.00 69.81 160 MET A N 1
ATOM 1214 C CA . MET A 1 160 ? -0.826 3.499 22.143 1.00 69.81 160 MET A CA 1
ATOM 1215 C C . MET A 1 160 ? -2.329 3.548 22.477 1.00 69.81 160 MET A C 1
ATOM 1217 O O . MET A 1 160 ? -2.789 2.760 23.299 1.00 69.81 160 MET A O 1
ATOM 1221 N N . THR A 1 161 ? -3.090 4.434 21.826 1.00 67.50 161 THR A N 1
ATOM 1222 C CA . THR A 1 161 ? -4.555 4.533 21.922 1.00 67.50 161 THR A CA 1
ATOM 1223 C C . THR A 1 161 ? -5.189 4.507 20.530 1.00 67.50 161 THR A C 1
ATOM 1225 O O . THR A 1 161 ? -4.611 5.013 19.567 1.00 67.50 161 THR A O 1
ATOM 1228 N N . GLY A 1 162 ? -6.392 3.939 20.426 1.00 73.38 162 GLY A N 1
ATOM 1229 C CA . GLY A 1 162 ? -7.147 3.846 19.172 1.00 73.38 162 GLY A CA 1
ATOM 1230 C C . GLY A 1 162 ? -7.115 2.459 18.522 1.00 73.38 162 GLY A C 1
ATOM 1231 O O . GLY A 1 162 ? -6.517 1.516 19.039 1.00 73.38 162 GLY A O 1
ATOM 1232 N N . ALA A 1 163 ? -7.825 2.330 17.400 1.00 80.06 163 ALA A N 1
ATOM 1233 C CA . ALA A 1 163 ? -7.933 1.075 16.664 1.00 80.06 163 ALA A CA 1
ATOM 1234 C C . ALA A 1 163 ? -6.640 0.758 15.886 1.00 80.06 163 ALA A C 1
ATOM 1236 O O . ALA A 1 163 ? -5.969 1.683 15.413 1.00 80.06 163 ALA A O 1
ATOM 1237 N N . PRO A 1 164 ? -6.290 -0.531 15.715 1.00 88.00 164 PRO A N 1
ATOM 1238 C CA . PRO A 1 164 ? -5.238 -0.917 14.784 1.00 88.00 164 PRO A CA 1
ATOM 1239 C C . PRO A 1 164 ? -5.654 -0.597 13.344 1.00 88.00 164 PRO A C 1
ATOM 1241 O O . PRO A 1 164 ? -6.835 -0.652 12.996 1.00 88.00 164 PRO A O 1
ATOM 1244 N N . TRP A 1 165 ? -4.675 -0.334 12.487 1.00 89.88 165 TRP A N 1
ATOM 1245 C CA . TRP A 1 165 ? -4.864 -0.164 11.051 1.00 89.88 165 TRP A CA 1
ATOM 1246 C C . TRP A 1 165 ? -4.058 -1.207 10.278 1.00 89.88 165 TRP A C 1
ATOM 1248 O O . TRP A 1 165 ? -2.982 -1.634 10.700 1.00 89.88 165 TRP A O 1
ATOM 1258 N N . LEU A 1 166 ? -4.595 -1.623 9.136 1.00 93.50 166 LEU A N 1
ATOM 1259 C CA . LEU A 1 166 ? -3.987 -2.601 8.240 1.00 93.50 166 LEU A CA 1
ATOM 1260 C C . LEU A 1 166 ? -3.446 -1.887 7.004 1.00 93.50 166 LEU A C 1
ATOM 1262 O O . LEU A 1 166 ? -4.086 -0.971 6.489 1.00 93.50 166 LEU A O 1
ATOM 1266 N N . ARG A 1 167 ? -2.280 -2.309 6.517 1.00 94.81 167 ARG A N 1
ATOM 1267 C CA . ARG A 1 167 ? -1.632 -1.720 5.341 1.00 94.81 167 ARG A CA 1
ATOM 1268 C C . ARG A 1 167 ? -1.164 -2.803 4.391 1.00 94.81 167 ARG A C 1
ATOM 1270 O O . ARG A 1 167 ? -0.596 -3.803 4.826 1.00 94.81 167 ARG A O 1
ATOM 1277 N N . LEU A 1 168 ? -1.395 -2.574 3.105 1.00 95.12 168 LEU A N 1
ATOM 1278 C CA . LEU A 1 168 ? -0.847 -3.353 2.009 1.00 95.12 168 LEU A CA 1
ATOM 1279 C C . LEU A 1 168 ? 0.402 -2.658 1.484 1.00 95.12 168 LEU A C 1
ATOM 1281 O O . LEU A 1 168 ? 0.362 -1.488 1.111 1.00 95.12 168 LEU A O 1
ATOM 1285 N N . HIS A 1 169 ? 1.497 -3.410 1.449 1.00 95.81 169 HIS A N 1
ATOM 1286 C CA . HIS A 1 169 ? 2.785 -2.975 0.937 1.00 95.81 169 HIS A CA 1
ATOM 1287 C C . HIS A 1 169 ? 3.141 -3.789 -0.302 1.00 95.81 169 HIS A C 1
ATOM 1289 O O . HIS A 1 169 ? 3.367 -4.999 -0.221 1.00 95.81 169 HIS A O 1
ATOM 1295 N N . ALA A 1 170 ? 3.202 -3.126 -1.453 1.00 95.81 170 ALA A N 1
ATOM 1296 C CA . ALA A 1 170 ? 3.620 -3.723 -2.714 1.00 95.81 170 ALA A CA 1
ATOM 1297 C C . ALA A 1 170 ? 4.897 -3.034 -3.191 1.00 95.81 170 ALA A C 1
ATOM 1299 O O . ALA A 1 170 ? 4.857 -1.886 -3.621 1.00 95.81 170 ALA A O 1
ATOM 1300 N N . GLN A 1 171 ? 6.024 -3.738 -3.117 1.00 96.31 171 GLN A N 1
ATOM 1301 C CA . GLN A 1 171 ? 7.353 -3.211 -3.402 1.00 96.31 171 GLN A CA 1
ATOM 1302 C C . GLN A 1 171 ? 7.964 -3.878 -4.626 1.00 96.31 171 GLN A C 1
ATOM 1304 O O . GLN A 1 171 ? 8.149 -5.094 -4.659 1.00 96.31 171 GLN A O 1
ATOM 1309 N N . TYR A 1 172 ? 8.341 -3.057 -5.594 1.00 96.88 172 TYR A N 1
ATOM 1310 C CA . TYR A 1 172 ? 9.230 -3.396 -6.689 1.00 96.88 172 TYR A CA 1
ATOM 1311 C C . TYR A 1 172 ? 10.657 -2.963 -6.340 1.00 96.88 172 TYR A C 1
ATOM 1313 O O . TYR A 1 172 ? 10.866 -1.861 -5.833 1.00 96.88 172 TYR A O 1
ATOM 1321 N N . ALA A 1 173 ? 11.631 -3.818 -6.643 1.00 96.50 173 ALA A N 1
ATOM 1322 C CA . ALA A 1 173 ? 13.051 -3.494 -6.600 1.00 96.50 173 ALA A CA 1
ATOM 1323 C C . ALA A 1 173 ? 13.746 -4.069 -7.839 1.00 96.50 173 ALA A C 1
ATOM 1325 O O . ALA A 1 173 ? 13.531 -5.237 -8.178 1.00 96.50 173 ALA A O 1
ATOM 1326 N N . GLY A 1 174 ? 14.577 -3.268 -8.503 1.00 95.31 174 GLY A N 1
ATOM 1327 C CA . GLY A 1 174 ? 15.307 -3.688 -9.698 1.00 95.31 174 GLY A CA 1
ATOM 1328 C C . GLY A 1 174 ? 16.330 -2.661 -10.179 1.00 95.31 174 GLY A C 1
ATOM 1329 O O . GLY A 1 174 ? 16.570 -1.649 -9.526 1.00 95.31 174 GLY A O 1
ATOM 1330 N N . ASP A 1 175 ? 16.919 -2.912 -11.346 1.00 95.06 175 ASP A N 1
ATOM 1331 C CA . ASP A 1 175 ? 17.996 -2.074 -11.899 1.00 95.06 175 ASP A CA 1
ATOM 1332 C C . ASP A 1 175 ? 17.480 -0.752 -12.502 1.00 95.06 175 ASP A C 1
ATOM 1334 O O . ASP A 1 175 ? 18.239 0.198 -12.720 1.00 95.06 175 ASP A O 1
ATOM 1338 N N . HIS A 1 176 ? 16.180 -0.682 -12.809 1.00 94.12 176 HIS A N 1
ATOM 1339 C CA . HIS A 1 176 ? 15.557 0.434 -13.519 1.00 94.12 176 HIS A CA 1
ATOM 1340 C C . HIS A 1 176 ? 14.207 0.818 -12.920 1.00 94.12 176 HIS A C 1
ATOM 1342 O O . HIS A 1 176 ? 13.441 -0.048 -12.492 1.00 94.12 176 HIS A O 1
ATOM 1348 N N . TRP A 1 177 ? 13.906 2.120 -12.950 1.00 93.75 177 TRP A N 1
ATOM 1349 C CA . TRP A 1 177 ? 12.604 2.661 -12.566 1.00 93.75 177 TRP A CA 1
ATOM 1350 C C . TRP A 1 177 ? 11.542 2.170 -13.542 1.00 93.75 177 TRP A C 1
ATOM 1352 O O . TRP A 1 177 ? 11.702 2.318 -14.757 1.00 93.75 177 TRP A O 1
ATOM 1362 N N . ILE A 1 178 ? 10.444 1.642 -13.015 1.00 94.88 178 ILE A N 1
ATOM 1363 C CA . ILE A 1 178 ? 9.270 1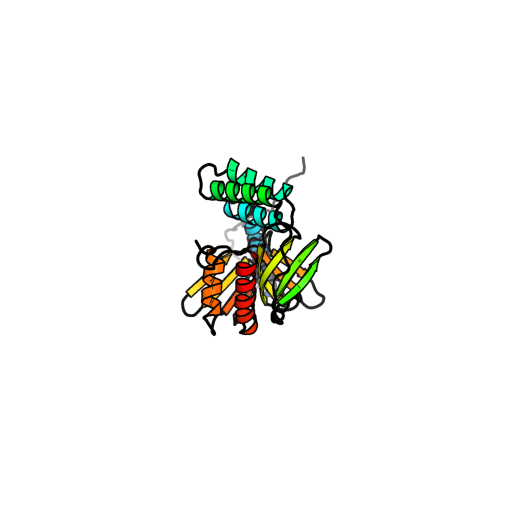.289 -13.811 1.00 94.88 178 ILE A CA 1
ATOM 1364 C C . ILE A 1 178 ? 8.196 2.370 -13.724 1.00 94.88 178 ILE A C 1
ATOM 1366 O O . ILE A 1 178 ? 7.378 2.441 -14.636 1.00 94.88 178 ILE A O 1
ATOM 1370 N N . PHE A 1 179 ? 8.223 3.236 -12.706 1.00 93.31 179 PHE A N 1
ATOM 1371 C CA . PHE A 1 179 ? 7.142 4.162 -12.361 1.00 93.31 179 PHE A CA 1
ATOM 1372 C C . PHE A 1 179 ? 5.839 3.394 -12.137 1.00 93.31 179 PHE A C 1
ATOM 1374 O O . PHE A 1 179 ? 4.964 3.357 -13.004 1.00 93.31 179 PHE A O 1
ATOM 1381 N N . LEU A 1 180 ? 5.765 2.718 -10.993 1.00 94.12 180 LEU A N 1
ATOM 1382 C CA . LEU A 1 180 ? 4.691 1.840 -10.568 1.00 94.12 180 LEU A CA 1
ATOM 1383 C C . LEU A 1 180 ? 3.340 2.540 -10.739 1.00 94.12 180 LEU A C 1
ATOM 1385 O O . LEU A 1 180 ? 3.130 3.674 -10.308 1.00 94.12 180 LEU A O 1
ATOM 1389 N N . LYS A 1 181 ? 2.450 1.845 -11.439 1.00 91.88 181 LYS A N 1
ATOM 1390 C CA . LYS A 1 181 ? 1.128 2.319 -11.843 1.00 91.88 181 LYS A CA 1
ATOM 1391 C C . LYS A 1 181 ? 0.028 1.395 -11.343 1.00 91.88 181 LYS A C 1
ATOM 1393 O O . LYS A 1 181 ? -1.068 1.841 -11.015 1.00 91.88 181 LYS A O 1
ATOM 1398 N N . GLU A 1 182 ? 0.284 0.098 -11.397 1.00 93.56 182 GLU A N 1
ATOM 1399 C CA . GLU A 1 182 ? -0.706 -0.926 -11.117 1.00 93.56 182 GLU A CA 1
ATOM 1400 C C . GLU A 1 182 ? 0.009 -2.174 -10.602 1.00 93.56 182 GLU A C 1
ATOM 1402 O O . GLU A 1 182 ? 1.102 -2.519 -11.056 1.00 93.56 182 GLU A O 1
ATOM 1407 N N . VAL A 1 183 ? -0.628 -2.871 -9.671 1.00 95.00 183 VAL A N 1
ATOM 1408 C CA . VAL A 1 183 ? -0.228 -4.207 -9.241 1.00 95.00 183 VAL A CA 1
ATOM 1409 C C . VAL A 1 183 ? -1.334 -5.166 -9.657 1.00 95.00 183 VAL A C 1
ATOM 1411 O O . VAL A 1 183 ? -2.480 -5.040 -9.229 1.00 95.00 183 VAL A O 1
ATOM 1414 N N . ILE A 1 184 ? -1.005 -6.118 -10.524 1.00 94.25 184 ILE A N 1
ATOM 1415 C CA . ILE A 1 184 ? -1.949 -7.121 -11.013 1.00 94.25 184 ILE A CA 1
ATOM 1416 C C . ILE A 1 184 ? -1.708 -8.416 -10.256 1.00 94.25 184 ILE A C 1
ATOM 1418 O O . ILE A 1 184 ? -0.601 -8.948 -10.272 1.00 94.25 184 ILE A O 1
ATOM 1422 N N . LEU A 1 185 ? -2.753 -8.956 -9.648 1.00 91.62 185 LEU A N 1
ATOM 1423 C CA . LEU A 1 185 ? -2.720 -10.248 -8.985 1.00 91.62 185 LEU A CA 1
ATOM 1424 C C . LEU A 1 185 ? -3.486 -11.253 -9.842 1.00 91.62 185 LEU A C 1
ATOM 1426 O O . LEU A 1 185 ? -4.612 -10.996 -10.265 1.00 91.62 185 LEU A O 1
ATOM 1430 N N . LYS A 1 186 ? -2.858 -12.387 -10.147 1.00 89.94 186 LYS A N 1
ATOM 1431 C CA . LYS A 1 186 ? -3.429 -13.433 -11.000 1.00 89.94 186 LYS A CA 1
ATOM 1432 C C . LYS A 1 186 ? -3.482 -14.742 -10.239 1.00 89.94 186 LYS A C 1
ATOM 1434 O O . LYS A 1 186 ? -2.457 -15.173 -9.720 1.00 89.94 186 LYS A O 1
ATOM 1439 N N . SER A 1 187 ? -4.639 -15.392 -10.232 1.00 84.31 187 SER A N 1
ATOM 1440 C CA . SER A 1 187 ? -4.850 -16.703 -9.617 1.00 84.31 187 SER A CA 1
ATOM 1441 C C . SER A 1 187 ? -5.683 -17.570 -10.562 1.00 84.31 187 SER A C 1
ATOM 1443 O O . SER A 1 187 ? -6.878 -17.345 -10.747 1.00 84.31 187 SER A O 1
ATOM 1445 N N . GLY A 1 188 ? -5.050 -18.539 -11.228 1.00 80.25 188 GLY A N 1
ATOM 1446 C CA . GLY A 1 188 ? -5.710 -19.304 -12.289 1.00 80.25 188 GLY A CA 1
ATOM 1447 C C . GLY A 1 188 ? -6.184 -18.397 -13.433 1.00 80.25 188 GLY A C 1
ATOM 1448 O O . GLY A 1 188 ? -5.363 -17.770 -14.100 1.00 80.25 188 GLY A O 1
ATOM 1449 N N . ASN A 1 189 ? -7.502 -18.335 -13.651 1.00 77.62 189 ASN A N 1
ATOM 1450 C CA . ASN A 1 189 ? -8.124 -17.474 -14.666 1.00 77.62 189 ASN A CA 1
ATOM 1451 C C . ASN A 1 189 ? -8.574 -16.109 -14.121 1.00 77.62 189 ASN A C 1
ATOM 1453 O O . ASN A 1 189 ? -8.966 -15.247 -14.907 1.00 77.62 189 ASN A O 1
ATOM 1457 N N . GLU A 1 190 ? -8.529 -15.913 -12.804 1.00 80.25 190 GLU A N 1
ATOM 1458 C CA . GLU A 1 190 ? -8.920 -14.658 -12.171 1.00 80.25 190 GLU A CA 1
ATOM 1459 C C . GLU A 1 190 ? -7.772 -13.650 -12.269 1.00 80.25 190 GLU A C 1
ATOM 1461 O O . GLU A 1 190 ? -6.606 -13.968 -12.002 1.00 80.25 190 GLU A O 1
ATOM 1466 N N . VAL A 1 191 ? -8.109 -12.425 -12.672 1.00 86.00 191 VAL A N 1
ATOM 1467 C CA . VAL A 1 191 ? -7.172 -11.306 -12.795 1.00 86.00 191 VAL A CA 1
ATOM 1468 C C . VAL A 1 191 ? -7.743 -10.126 -12.034 1.00 86.00 191 VAL A C 1
ATOM 1470 O O . VAL A 1 191 ? -8.750 -9.547 -12.438 1.00 86.00 191 VAL A O 1
ATOM 1473 N N . PHE A 1 192 ? -7.056 -9.738 -10.972 1.00 85.75 192 PHE A N 1
ATOM 1474 C CA . PHE A 1 192 ? -7.383 -8.568 -10.182 1.00 85.75 192 PHE A CA 1
ATOM 1475 C C . PHE A 1 192 ? -6.342 -7.473 -10.383 1.00 85.75 192 PHE A C 1
ATOM 1477 O O . PHE A 1 192 ? -5.156 -7.748 -10.567 1.00 85.75 192 PHE A O 1
ATOM 1484 N N . ARG A 1 193 ? -6.796 -6.223 -10.381 1.00 88.25 193 ARG A N 1
ATOM 1485 C CA . ARG A 1 193 ? -6.004 -5.053 -10.751 1.00 88.25 193 ARG A CA 1
ATOM 1486 C C . ARG A 1 193 ? -6.115 -4.003 -9.659 1.00 88.25 193 ARG A C 1
ATOM 1488 O O . ARG A 1 193 ? -7.186 -3.445 -9.459 1.00 88.25 193 ARG A O 1
ATOM 1495 N N . MET A 1 194 ? -5.000 -3.731 -8.996 1.00 86.38 194 MET A N 1
ATOM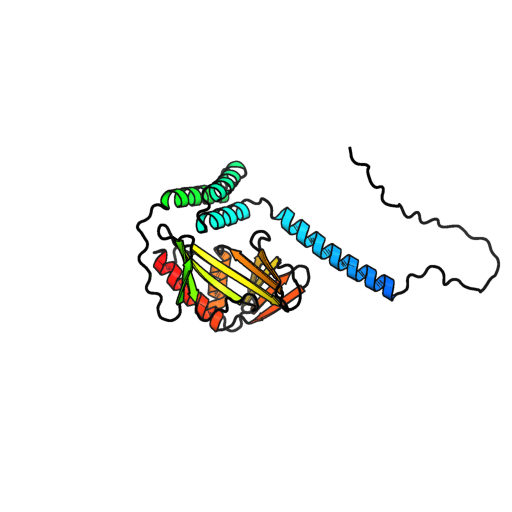 1496 C CA . MET A 1 194 ? -4.873 -2.674 -7.996 1.00 86.38 194 MET A CA 1
ATOM 1497 C C . MET A 1 194 ? -4.216 -1.477 -8.663 1.00 86.38 194 MET A C 1
ATOM 1499 O O . MET A 1 194 ? -3.013 -1.500 -8.932 1.00 86.38 194 MET A O 1
ATOM 1503 N N . ALA A 1 195 ? -4.997 -0.449 -8.979 1.00 83.50 195 ALA A N 1
ATOM 1504 C CA . ALA A 1 195 ? -4.432 0.812 -9.438 1.00 83.50 195 ALA A CA 1
ATOM 1505 C C . ALA A 1 195 ? -3.710 1.483 -8.264 1.00 83.50 195 ALA A C 1
ATOM 1507 O O . ALA A 1 195 ? -4.297 1.678 -7.203 1.00 83.50 195 ALA A O 1
ATOM 1508 N N . THR A 1 196 ? -2.438 1.839 -8.438 1.00 83.56 196 THR A N 1
ATOM 1509 C CA . THR A 1 196 ? -1.698 2.524 -7.378 1.00 83.56 196 THR A CA 1
ATOM 1510 C C . THR A 1 196 ? -1.975 4.014 -7.440 1.00 83.56 196 THR A C 1
ATOM 1512 O O . THR A 1 196 ? -1.813 4.631 -8.497 1.00 83.56 196 THR A O 1
ATOM 1515 N N . ASP A 1 197 ? -2.302 4.609 -6.298 1.00 81.75 197 ASP A N 1
ATOM 1516 C CA . ASP A 1 197 ? -2.281 6.059 -6.151 1.00 81.75 197 ASP A CA 1
ATOM 1517 C C . ASP A 1 197 ? -0.829 6.563 -6.148 1.00 81.75 197 ASP A C 1
ATOM 1519 O O . ASP A 1 197 ? -0.069 6.217 -5.239 1.00 81.75 197 ASP A O 1
ATOM 1523 N N . PRO A 1 198 ? -0.415 7.400 -7.115 1.00 80.06 198 PRO A N 1
ATOM 1524 C CA . PRO A 1 198 ? 0.956 7.887 -7.179 1.00 80.06 198 PRO A CA 1
ATOM 1525 C C . PRO A 1 198 ? 1.411 8.739 -5.992 1.00 80.06 198 PRO A C 1
ATOM 1527 O O . PRO A 1 198 ? 2.608 8.971 -5.847 1.00 80.06 198 PRO A O 1
ATOM 1530 N N . THR A 1 199 ? 0.499 9.287 -5.187 1.00 79.00 199 THR A N 1
ATOM 1531 C CA . THR A 1 199 ? 0.852 10.013 -3.948 1.00 79.00 199 THR A CA 1
ATOM 1532 C C . THR A 1 199 ? 1.231 9.060 -2.808 1.00 79.00 199 THR A C 1
ATOM 1534 O O . THR A 1 199 ? 1.875 9.484 -1.848 1.00 79.00 199 THR A O 1
ATOM 1537 N N . LEU A 1 200 ? 0.839 7.790 -2.927 1.00 83.81 200 LEU A N 1
ATOM 1538 C CA . LEU A 1 200 ? 1.118 6.690 -2.005 1.00 83.81 200 LEU A CA 1
ATOM 1539 C C . LEU A 1 200 ? 2.161 5.719 -2.572 1.00 83.81 200 LEU A C 1
ATOM 1541 O O . LEU A 1 200 ? 2.452 4.694 -1.956 1.00 83.81 200 LEU A O 1
ATOM 1545 N N . VAL A 1 201 ? 2.727 6.050 -3.737 1.00 89.62 201 VAL A N 1
ATOM 1546 C CA . VAL A 1 201 ? 3.922 5.413 -4.281 1.00 89.62 201 VAL A CA 1
ATOM 1547 C C . VAL A 1 201 ? 5.142 6.196 -3.819 1.00 89.62 201 VAL A C 1
ATOM 1549 O O . VAL A 1 201 ? 5.300 7.389 -4.084 1.00 89.62 201 VAL A O 1
ATOM 1552 N N . PHE A 1 202 ? 6.032 5.496 -3.138 1.00 91.12 202 PHE A N 1
ATOM 1553 C CA . PHE A 1 202 ? 7.291 6.013 -2.639 1.00 91.12 202 PHE A CA 1
ATOM 1554 C C . PHE A 1 202 ? 8.441 5.425 -3.444 1.00 91.12 202 PHE A C 1
ATOM 1556 O O . PHE A 1 202 ? 8.337 4.340 -4.013 1.00 91.12 202 PHE A O 1
ATOM 1563 N N . THR A 1 203 ? 9.554 6.149 -3.479 1.00 92.50 203 THR A N 1
ATOM 1564 C CA . THR A 1 203 ? 10.711 5.796 -4.299 1.00 92.50 203 THR A CA 1
ATOM 1565 C C . THR A 1 203 ? 11.994 5.882 -3.489 1.00 92.50 203 THR A C 1
ATOM 1567 O O . THR A 1 203 ? 12.195 6.852 -2.754 1.00 92.50 203 THR A O 1
ATOM 1570 N N . HIS A 1 204 ? 12.901 4.932 -3.685 1.00 91.75 204 HIS A N 1
ATOM 1571 C CA . HIS A 1 204 ? 14.249 4.954 -3.129 1.00 91.75 204 HIS A CA 1
ATOM 1572 C C . HIS A 1 204 ? 15.283 4.630 -4.207 1.00 91.75 204 HIS A C 1
ATOM 1574 O O . HIS A 1 204 ? 15.094 3.712 -4.998 1.00 91.75 204 HIS A O 1
ATOM 1580 N N . ALA A 1 205 ? 16.380 5.385 -4.223 1.00 92.56 205 ALA A N 1
ATOM 1581 C CA . ALA A 1 205 ? 17.532 5.115 -5.072 1.00 92.56 205 ALA A CA 1
ATOM 1582 C C . ALA A 1 205 ? 18.693 4.640 -4.195 1.00 92.56 205 ALA A C 1
ATOM 1584 O O . ALA A 1 205 ? 19.260 5.430 -3.436 1.00 92.56 205 ALA A O 1
ATOM 1585 N N . GLY A 1 206 ? 19.031 3.359 -4.306 1.00 87.31 206 GLY A N 1
ATOM 1586 C CA . GLY A 1 206 ? 20.241 2.783 -3.738 1.00 87.31 206 GLY A CA 1
ATOM 1587 C C . GLY A 1 206 ? 21.430 2.869 -4.709 1.00 87.31 206 GLY A C 1
ATOM 1588 O O . GLY A 1 206 ? 21.290 3.333 -5.842 1.00 87.31 206 GLY A O 1
ATOM 1589 N N . PRO A 1 207 ? 22.625 2.406 -4.298 1.00 84.69 207 PRO A N 1
ATOM 1590 C CA . PRO A 1 207 ? 23.820 2.431 -5.148 1.00 84.69 207 PRO A CA 1
ATOM 1591 C C . PRO A 1 207 ? 23.730 1.558 -6.408 1.00 84.69 207 PRO A C 1
ATOM 1593 O O . PRO A 1 207 ? 24.385 1.867 -7.400 1.00 84.69 207 PRO A O 1
ATOM 1596 N N . MET A 1 208 ? 22.971 0.457 -6.358 1.00 88.19 208 MET A N 1
ATOM 1597 C CA . MET A 1 208 ? 22.839 -0.510 -7.463 1.00 88.19 208 MET A CA 1
ATOM 1598 C C . MET A 1 208 ? 21.388 -0.873 -7.795 1.00 88.19 208 MET A C 1
ATOM 1600 O O . MET A 1 208 ? 21.151 -1.505 -8.814 1.00 88.19 208 MET A O 1
ATOM 1604 N N . THR A 1 209 ? 20.438 -0.462 -6.958 1.00 93.19 209 THR A N 1
ATOM 1605 C CA . THR A 1 209 ? 19.034 -0.862 -7.051 1.00 93.19 209 THR A CA 1
ATOM 1606 C C . THR A 1 209 ? 18.166 0.373 -6.899 1.00 93.19 209 THR A C 1
ATOM 1608 O O . THR A 1 209 ? 18.480 1.275 -6.117 1.00 93.19 209 THR A O 1
ATOM 1611 N N . VAL A 1 210 ? 17.063 0.414 -7.631 1.00 95.12 210 VAL A N 1
ATOM 1612 C CA . VAL A 1 210 ? 15.975 1.355 -7.387 1.00 95.12 210 VAL A CA 1
ATOM 1613 C C . VAL A 1 210 ? 14.763 0.597 -6.885 1.00 95.12 210 VAL A C 1
ATOM 1615 O O . VAL A 1 210 ? 14.512 -0.539 -7.295 1.00 95.12 210 VAL A O 1
ATOM 1618 N N . SER A 1 211 ? 14.010 1.245 -6.008 1.00 95.50 211 SER A N 1
ATOM 1619 C CA . SER A 1 211 ? 12.857 0.638 -5.362 1.00 95.50 211 SER A CA 1
ATOM 1620 C C . SER A 1 211 ? 11.669 1.572 -5.414 1.00 95.50 211 SER A C 1
ATOM 1622 O O . SER A 1 211 ? 11.794 2.775 -5.173 1.00 95.50 211 SER A O 1
ATOM 1624 N N . GLU A 1 212 ? 10.510 0.999 -5.695 1.00 95.75 212 GLU A N 1
ATOM 1625 C CA . GLU A 1 212 ? 9.226 1.681 -5.748 1.00 95.75 212 GLU A CA 1
ATOM 1626 C C . GLU A 1 212 ? 8.241 0.878 -4.920 1.00 95.75 212 GLU A C 1
ATOM 1628 O O . GLU A 1 212 ? 8.107 -0.325 -5.139 1.00 95.75 212 GLU A O 1
ATOM 1633 N N . TRP A 1 213 ? 7.555 1.503 -3.969 1.00 95.56 213 TRP A N 1
ATOM 1634 C CA . TRP A 1 213 ? 6.552 0.792 -3.186 1.00 95.56 213 TRP A CA 1
ATOM 1635 C C . TRP A 1 213 ? 5.272 1.583 -3.026 1.00 95.56 213 TRP A C 1
ATOM 1637 O O . TRP A 1 213 ? 5.293 2.785 -2.777 1.00 95.56 213 TRP A O 1
ATOM 1647 N N . TYR A 1 214 ? 4.161 0.871 -3.160 1.00 94.38 214 TYR A N 1
ATOM 1648 C CA . TYR A 1 214 ? 2.835 1.336 -2.802 1.00 94.38 214 TYR A CA 1
ATOM 1649 C C . TYR A 1 214 ? 2.536 0.908 -1.366 1.00 94.38 214 TYR A C 1
ATOM 1651 O O . TYR A 1 214 ? 2.652 -0.278 -1.050 1.00 94.38 214 TYR A O 1
ATOM 1659 N N . ASP A 1 215 ? 2.180 1.869 -0.514 1.00 93.19 215 ASP A N 1
ATOM 1660 C CA . ASP A 1 215 ? 1.801 1.631 0.882 1.00 93.19 215 ASP A CA 1
ATOM 1661 C C . ASP A 1 215 ? 0.499 2.377 1.199 1.00 93.19 215 ASP A C 1
ATOM 1663 O O . ASP A 1 215 ? 0.480 3.607 1.344 1.00 93.19 215 ASP A O 1
ATOM 1667 N N . ALA A 1 216 ? -0.590 1.619 1.327 1.00 90.81 216 ALA A N 1
ATOM 1668 C CA . ALA A 1 216 ? -1.930 2.141 1.569 1.00 90.81 216 ALA A CA 1
ATOM 1669 C C . ALA A 1 216 ? -2.787 1.165 2.393 1.00 90.81 216 ALA A C 1
ATOM 1671 O O . ALA A 1 216 ? -2.463 -0.024 2.478 1.00 90.81 216 ALA A O 1
ATOM 1672 N N . PRO A 1 217 ? -3.889 1.630 3.009 1.00 89.56 217 PRO A N 1
ATOM 1673 C CA . PRO A 1 217 ? -4.890 0.733 3.569 1.00 89.56 217 PRO A CA 1
ATOM 1674 C C . PRO A 1 217 ? -5.522 -0.079 2.430 1.00 89.56 217 PRO A C 1
ATOM 1676 O O . PRO A 1 217 ? -5.913 0.530 1.431 1.00 89.56 217 PRO A O 1
ATOM 1679 N N . PRO A 1 218 ? -5.632 -1.413 2.549 1.00 88.56 218 PRO A N 1
ATOM 1680 C CA . PRO A 1 218 ? -6.239 -2.207 1.497 1.00 88.56 218 PRO A CA 1
ATOM 1681 C C . PRO A 1 218 ? -7.744 -1.932 1.414 1.00 88.56 218 PRO A C 1
ATOM 1683 O O . PRO A 1 218 ? -8.437 -1.869 2.433 1.00 88.56 218 PRO A O 1
ATOM 1686 N N . SER A 1 219 ? -8.267 -1.806 0.199 1.00 81.62 219 SER A N 1
ATOM 1687 C CA . SER A 1 219 ? -9.706 -1.766 -0.047 1.00 81.62 219 SER A CA 1
ATOM 1688 C C . SER A 1 219 ? -10.356 -3.128 0.226 1.00 81.62 219 SER A C 1
ATOM 1690 O O . SER A 1 219 ? -9.697 -4.167 0.320 1.00 81.62 219 SER A O 1
ATOM 1692 N N . PHE A 1 220 ? -11.687 -3.149 0.312 1.00 78.19 220 PHE A N 1
ATOM 1693 C CA . PHE A 1 220 ? -12.432 -4.397 0.472 1.00 78.19 220 PHE A CA 1
ATOM 1694 C C . PHE A 1 220 ? -12.173 -5.392 -0.677 1.00 78.19 220 PHE A C 1
ATOM 1696 O O . PHE A 1 220 ? -11.994 -6.588 -0.440 1.00 78.19 220 PHE A O 1
ATOM 1703 N N . GLU A 1 221 ? -12.108 -4.908 -1.920 1.00 78.69 221 GLU A N 1
ATOM 1704 C CA . GLU A 1 221 ? -11.833 -5.759 -3.082 1.00 78.69 221 GLU A CA 1
ATOM 1705 C C . GLU A 1 221 ? -10.405 -6.317 -3.054 1.00 78.69 221 GLU A C 1
ATOM 1707 O O . GLU A 1 221 ? -10.186 -7.484 -3.393 1.00 78.69 221 GLU A O 1
ATOM 1712 N N . GLU A 1 222 ? -9.444 -5.517 -2.586 1.00 85.50 222 GLU A N 1
ATOM 1713 C CA . GLU A 1 222 ? -8.056 -5.942 -2.394 1.00 85.50 222 GLU A CA 1
ATOM 1714 C C . GLU A 1 222 ? -7.957 -7.024 -1.316 1.00 85.50 222 GLU A C 1
ATOM 1716 O O . GLU A 1 222 ? -7.345 -8.064 -1.553 1.00 85.50 222 GLU A O 1
ATOM 1721 N N . LEU A 1 223 ? -8.628 -6.850 -0.172 1.00 86.94 223 LEU A N 1
ATOM 1722 C CA . LEU A 1 223 ? -8.685 -7.868 0.882 1.00 86.94 223 LEU A CA 1
ATOM 1723 C C . LEU A 1 223 ? -9.337 -9.166 0.404 1.00 86.94 223 LEU A C 1
ATOM 1725 O O . LEU A 1 223 ? -8.811 -10.249 0.667 1.00 86.94 223 LEU A O 1
ATOM 1729 N N . ARG A 1 224 ? -10.457 -9.077 -0.324 1.00 83.56 224 ARG A N 1
ATOM 1730 C CA . ARG A 1 224 ? -11.117 -10.250 -0.915 1.00 83.56 224 ARG A CA 1
ATOM 1731 C C . ARG A 1 224 ? -10.164 -11.002 -1.844 1.00 83.56 224 ARG A C 1
ATOM 1733 O O . ARG A 1 224 ? -10.054 -12.221 -1.750 1.00 83.56 224 ARG A O 1
ATOM 1740 N N . THR A 1 225 ? -9.432 -10.274 -2.681 1.00 84.81 225 THR A N 1
ATOM 1741 C CA . THR A 1 225 ? -8.458 -10.860 -3.608 1.00 84.81 225 THR A CA 1
ATOM 1742 C C . THR A 1 225 ? -7.278 -11.492 -2.871 1.00 84.81 225 THR A C 1
ATOM 1744 O O . THR A 1 225 ? -6.858 -12.598 -3.208 1.00 84.81 225 THR A O 1
ATOM 1747 N N . LEU A 1 226 ? -6.745 -10.838 -1.836 1.00 89.25 226 LEU A N 1
ATOM 1748 C CA . LEU A 1 226 ? -5.659 -11.398 -1.028 1.00 89.25 226 LEU A CA 1
ATOM 1749 C C . LEU A 1 226 ? -6.062 -12.741 -0.402 1.00 89.25 226 LEU A C 1
ATOM 1751 O O . LEU A 1 226 ? -5.256 -13.670 -0.403 1.00 89.25 226 LEU A O 1
ATOM 1755 N N . LYS A 1 227 ? -7.319 -12.898 0.034 1.00 88.19 227 LYS A N 1
ATOM 1756 C CA . LYS A 1 227 ? -7.839 -14.189 0.522 1.00 88.19 227 LYS A CA 1
ATOM 1757 C C . LYS A 1 227 ? -7.846 -15.275 -0.556 1.00 88.19 227 LYS A C 1
ATOM 1759 O O . LYS A 1 227 ? -7.484 -16.416 -0.276 1.00 88.19 227 LYS A O 1
ATOM 1764 N N . GLU A 1 228 ? -8.198 -14.935 -1.793 1.00 88.56 228 GLU A N 1
ATOM 1765 C CA . GLU A 1 228 ? -8.125 -15.875 -2.921 1.00 88.56 228 GLU A CA 1
ATOM 1766 C C . GLU A 1 228 ? -6.672 -16.281 -3.230 1.00 88.56 228 GLU A C 1
ATOM 1768 O O . GLU A 1 228 ? -6.395 -17.444 -3.530 1.00 88.56 228 GLU A O 1
ATOM 1773 N N . ILE A 1 229 ? -5.724 -15.348 -3.100 1.00 90.31 229 ILE A N 1
ATOM 1774 C CA . ILE A 1 229 ? -4.289 -15.598 -3.303 1.00 90.31 229 ILE A CA 1
ATOM 1775 C C . ILE A 1 229 ? -3.720 -16.516 -2.236 1.00 90.31 229 ILE A C 1
ATOM 1777 O O . ILE A 1 229 ? -2.959 -17.414 -2.582 1.00 90.31 229 ILE A O 1
ATOM 1781 N N . ILE A 1 230 ? -4.092 -16.329 -0.966 1.00 91.62 230 ILE A N 1
ATOM 1782 C CA . ILE A 1 230 ? -3.668 -17.197 0.143 1.00 91.62 230 ILE A CA 1
ATOM 1783 C C . ILE A 1 230 ? -3.941 -18.672 -0.189 1.00 91.62 230 ILE A C 1
ATOM 1785 O O . ILE A 1 230 ? -3.072 -19.523 0.006 1.00 91.62 230 ILE A O 1
ATOM 1789 N N . GLY A 1 231 ? -5.118 -18.964 -0.753 1.00 89.75 231 GLY A N 1
ATOM 1790 C CA . GLY A 1 231 ? -5.519 -20.310 -1.167 1.00 89.75 231 GLY A CA 1
ATOM 1791 C C . GLY A 1 231 ? -4.918 -20.796 -2.492 1.00 89.75 231 GLY A C 1
ATOM 1792 O O . GLY A 1 231 ? -5.168 -21.937 -2.881 1.00 89.75 231 GLY A O 1
ATOM 1793 N N . SER A 1 232 ? -4.143 -19.967 -3.195 1.00 91.00 232 SER A N 1
ATOM 1794 C CA . SER A 1 232 ? -3.669 -20.241 -4.551 1.00 91.00 232 SER A CA 1
ATOM 1795 C C . SER A 1 232 ? -2.146 -20.385 -4.611 1.00 91.00 232 SER A C 1
ATOM 1797 O O . SER A 1 232 ? -1.414 -19.392 -4.660 1.00 91.00 232 SER A O 1
ATOM 1799 N N . PRO A 1 233 ? -1.625 -21.625 -4.660 1.00 89.69 233 PRO A N 1
ATOM 1800 C CA . PRO A 1 233 ? -0.189 -21.862 -4.700 1.00 89.69 233 PRO A CA 1
ATOM 1801 C C . PRO A 1 233 ? 0.460 -21.392 -6.000 1.00 89.69 233 PRO A C 1
ATOM 1803 O O . PRO A 1 233 ? 1.679 -21.327 -6.040 1.00 89.69 233 PRO A O 1
ATOM 1806 N N . ASP A 1 234 ? -0.310 -21.070 -7.043 1.00 90.94 234 ASP A N 1
ATOM 1807 C CA . ASP A 1 234 ? 0.180 -20.604 -8.347 1.00 90.94 234 ASP A CA 1
ATOM 1808 C C . ASP A 1 234 ? -0.137 -19.130 -8.618 1.00 90.94 234 ASP A C 1
ATOM 1810 O O . ASP A 1 234 ? -0.032 -18.663 -9.755 1.00 90.94 234 ASP A O 1
ATOM 1814 N N . ALA A 1 235 ? -0.500 -18.383 -7.571 1.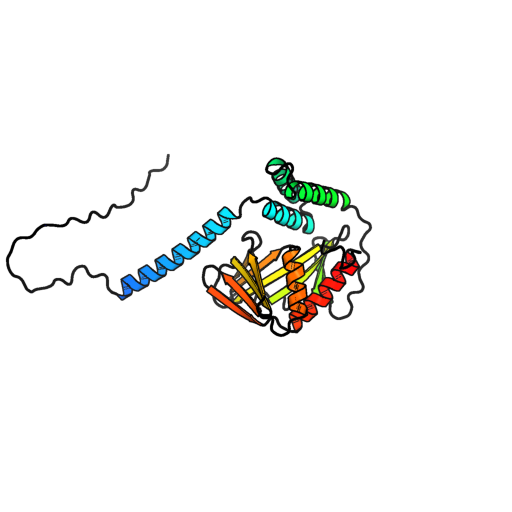00 94.31 235 ALA A N 1
ATOM 1815 C CA . ALA A 1 235 ? -0.731 -16.957 -7.684 1.00 94.31 235 ALA A CA 1
ATOM 1816 C C . ALA A 1 235 ? 0.527 -16.215 -8.164 1.00 94.31 235 ALA A C 1
ATOM 1818 O O . ALA A 1 235 ? 1.635 -16.434 -7.665 1.00 94.31 235 ALA A O 1
ATOM 1819 N N . ASN A 1 236 ? 0.346 -15.299 -9.112 1.00 95.38 236 ASN A N 1
ATOM 1820 C CA . ASN A 1 236 ? 1.391 -14.413 -9.613 1.00 95.38 236 ASN A CA 1
ATOM 1821 C C . ASN A 1 236 ? 1.033 -12.957 -9.329 1.00 95.38 236 ASN A C 1
ATOM 1823 O O . ASN A 1 236 ? -0.136 -12.574 -9.369 1.00 95.38 236 ASN A O 1
ATOM 1827 N N . VAL A 1 237 ? 2.058 -12.149 -9.098 1.00 95.94 237 VAL A N 1
ATOM 1828 C CA . VAL A 1 237 ? 1.972 -10.696 -9.016 1.00 95.94 237 VAL A CA 1
ATOM 1829 C C . VAL A 1 237 ? 2.744 -10.086 -10.182 1.00 95.94 237 VAL A C 1
ATOM 1831 O O . VAL A 1 237 ? 3.888 -10.458 -10.448 1.00 95.94 237 VAL A O 1
ATOM 1834 N N . THR A 1 238 ? 2.108 -9.152 -10.882 1.00 97.12 238 THR A N 1
ATOM 1835 C CA . THR A 1 238 ? 2.729 -8.311 -11.902 1.00 97.12 238 THR A CA 1
ATOM 1836 C C . THR A 1 238 ? 2.774 -6.878 -11.389 1.00 97.12 238 THR A C 1
ATOM 1838 O O . THR A 1 238 ? 1.731 -6.262 -11.184 1.00 97.12 238 THR A O 1
ATOM 1841 N N . PHE A 1 239 ? 3.968 -6.323 -11.230 1.00 97.25 239 PHE A N 1
ATOM 1842 C CA . PHE A 1 239 ? 4.172 -4.894 -11.019 1.00 97.25 239 PHE A CA 1
ATOM 1843 C C . PHE A 1 239 ? 4.215 -4.224 -12.385 1.00 97.25 239 PHE A C 1
ATOM 1845 O O . PHE A 1 239 ? 5.125 -4.484 -13.170 1.00 97.25 239 PHE A O 1
ATOM 1852 N N . VAL A 1 240 ? 3.221 -3.401 -12.693 1.00 96.75 240 VAL A N 1
ATOM 1853 C CA . VAL A 1 240 ? 3.115 -2.685 -13.964 1.00 96.75 240 VAL A CA 1
ATOM 1854 C C . VAL A 1 240 ? 3.449 -1.225 -13.723 1.00 96.75 240 VAL A C 1
ATOM 1856 O O . VAL A 1 240 ? 2.822 -0.558 -12.900 1.00 96.75 240 VAL A O 1
ATOM 1859 N N . GLY A 1 241 ? 4.419 -0.715 -14.469 1.00 94.94 241 GLY A N 1
ATOM 1860 C CA . GLY A 1 241 ? 4.765 0.695 -14.493 1.00 94.94 241 GLY A CA 1
ATOM 1861 C C . GLY A 1 241 ? 4.720 1.287 -15.902 1.00 94.94 241 GLY A C 1
ATOM 1862 O O . GLY A 1 241 ? 4.485 0.595 -16.893 1.00 94.94 241 GLY A O 1
ATOM 1863 N N . TYR A 1 242 ? 4.943 2.594 -16.007 1.00 89.75 242 TYR A N 1
ATOM 1864 C CA . TYR A 1 242 ? 5.008 3.307 -17.290 1.00 89.75 242 TYR A CA 1
ATOM 1865 C C . TYR A 1 242 ? 6.217 2.924 -18.148 1.00 89.75 242 TYR A C 1
ATOM 1867 O O . TYR A 1 242 ? 6.158 3.047 -19.371 1.00 89.75 242 TYR A O 1
ATOM 1875 N N . LYS A 1 243 ? 7.319 2.492 -17.526 1.00 91.81 243 LYS A N 1
ATOM 1876 C CA . LYS A 1 243 ? 8.578 2.148 -18.207 1.00 91.81 243 LYS A CA 1
ATOM 1877 C C . LYS A 1 243 ? 8.843 0.639 -18.291 1.00 91.81 243 LYS A C 1
ATOM 1879 O O . LYS A 1 243 ? 9.838 0.238 -18.885 1.00 91.81 243 LYS A O 1
ATOM 1884 N N . GLY A 1 244 ? 7.956 -0.203 -17.760 1.00 93.50 244 GLY A N 1
ATOM 1885 C CA . GLY A 1 244 ? 8.115 -1.653 -17.831 1.00 93.50 244 GLY A CA 1
ATOM 1886 C C . GLY A 1 244 ? 7.168 -2.412 -16.914 1.00 93.50 244 GLY A C 1
ATOM 1887 O O . GLY A 1 244 ? 6.297 -1.830 -16.272 1.00 93.50 244 GLY A O 1
ATOM 1888 N N . GLN A 1 245 ? 7.358 -3.726 -16.852 1.00 96.12 245 GLN A N 1
ATOM 1889 C CA . GLN A 1 245 ? 6.656 -4.584 -15.907 1.00 96.12 245 GLN A CA 1
ATOM 1890 C C . GLN A 1 245 ? 7.591 -5.651 -15.345 1.00 96.12 245 GLN A C 1
ATOM 1892 O O . GLN A 1 245 ? 8.580 -6.021 -15.981 1.00 96.12 245 GLN A O 1
ATOM 1897 N N . MET A 1 246 ? 7.239 -6.166 -14.175 1.00 96.44 246 MET A N 1
ATOM 1898 C CA . MET A 1 246 ? 7.917 -7.280 -13.531 1.00 96.44 246 MET A CA 1
ATOM 1899 C C . MET A 1 246 ? 6.876 -8.291 -13.069 1.00 96.44 246 MET A C 1
ATOM 1901 O O . MET A 1 246 ? 5.972 -7.951 -12.313 1.00 96.44 246 MET A O 1
ATOM 1905 N N . ASP A 1 247 ? 7.006 -9.528 -13.535 1.00 96.25 247 ASP A N 1
ATOM 1906 C CA . ASP A 1 247 ? 6.143 -10.645 -13.169 1.00 96.25 247 ASP A CA 1
ATOM 1907 C C . ASP A 1 247 ? 6.899 -11.595 -12.239 1.00 96.25 247 ASP A C 1
ATOM 1909 O O . ASP A 1 247 ? 8.034 -11.988 -12.523 1.00 96.25 247 ASP A O 1
ATOM 1913 N N . ARG A 1 248 ? 6.258 -12.025 -11.153 1.00 95.56 248 ARG A N 1
ATOM 1914 C CA . ARG A 1 248 ? 6.773 -13.116 -10.323 1.00 95.56 248 ARG A CA 1
ATOM 1915 C C . ARG A 1 248 ? 5.662 -13.891 -9.638 1.00 95.56 248 ARG A C 1
ATOM 1917 O O . ARG A 1 248 ? 4.540 -13.417 -9.480 1.00 95.56 248 ARG A O 1
ATOM 1924 N N . LYS A 1 249 ? 6.024 -15.066 -9.141 1.00 95.88 249 LYS A N 1
ATOM 1925 C CA . LYS A 1 249 ? 5.171 -15.855 -8.260 1.00 95.88 249 LYS A CA 1
ATOM 1926 C C . LYS A 1 249 ? 5.053 -15.185 -6.885 1.00 95.88 249 LYS A C 1
ATOM 1928 O O . LYS A 1 249 ? 6.043 -14.656 -6.367 1.00 95.88 249 LYS A O 1
ATOM 1933 N N . VAL A 1 250 ? 3.857 -15.219 -6.298 1.00 95.69 250 VAL A N 1
ATOM 1934 C CA . VAL A 1 250 ? 3.659 -14.900 -4.878 1.00 95.69 250 VAL A CA 1
ATOM 1935 C C . VAL A 1 250 ? 4.213 -16.070 -4.076 1.00 95.69 250 VAL A C 1
ATOM 1937 O O . VAL A 1 250 ? 3.779 -17.214 -4.237 1.00 95.69 250 VAL A O 1
ATOM 1940 N N . THR A 1 251 ? 5.219 -15.801 -3.255 1.00 95.56 251 THR A N 1
ATOM 1941 C CA . THR A 1 251 ? 5.952 -16.849 -2.544 1.00 95.56 251 THR A CA 1
ATOM 1942 C C . THR A 1 251 ? 5.103 -17.467 -1.437 1.00 95.56 251 THR A C 1
ATOM 1944 O O . THR A 1 251 ? 4.189 -16.836 -0.909 1.00 95.56 251 THR A O 1
ATOM 1947 N N . ASP A 1 252 ? 5.422 -18.700 -1.048 1.00 95.25 252 ASP A N 1
ATOM 1948 C CA . ASP A 1 252 ? 4.746 -19.372 0.071 1.00 95.25 252 ASP A CA 1
ATOM 1949 C C . ASP A 1 252 ? 4.909 -18.570 1.373 1.00 95.25 252 ASP A C 1
ATOM 1951 O O . ASP A 1 252 ? 3.959 -18.424 2.135 1.00 95.25 252 ASP A O 1
ATOM 1955 N N . ALA A 1 253 ? 6.083 -17.961 1.559 1.00 95.25 253 ALA A N 1
ATOM 1956 C CA . ALA A 1 253 ? 6.402 -17.064 2.665 1.00 95.25 253 ALA A CA 1
ATOM 1957 C C . ALA A 1 253 ? 5.472 -15.839 2.735 1.00 95.25 253 ALA A C 1
ATOM 1959 O O . ALA A 1 253 ? 4.984 -15.504 3.810 1.00 95.25 253 ALA A O 1
ATOM 1960 N N . GLU A 1 254 ? 5.202 -15.186 1.600 1.00 96.44 254 GLU A N 1
ATOM 1961 C CA . GLU A 1 254 ? 4.267 -14.053 1.532 1.00 96.44 254 GLU A CA 1
ATOM 1962 C C . GLU A 1 254 ? 2.821 -14.493 1.779 1.00 96.44 254 GLU A C 1
ATOM 1964 O O . GLU A 1 254 ? 2.086 -13.804 2.483 1.00 96.44 254 GLU A O 1
ATOM 1969 N N . ARG A 1 255 ? 2.413 -15.662 1.263 1.00 95.56 255 ARG A N 1
ATOM 1970 C CA . ARG A 1 255 ? 1.065 -16.195 1.515 1.00 95.56 255 ARG A CA 1
ATOM 1971 C C . ARG A 1 255 ? 0.847 -16.540 2.987 1.00 95.56 255 ARG A C 1
ATOM 1973 O O . ARG A 1 255 ? -0.191 -16.186 3.535 1.00 95.56 255 ARG A O 1
ATOM 1980 N N . GLU A 1 256 ? 1.822 -17.179 3.633 1.00 95.75 256 GLU A N 1
ATOM 1981 C CA . GLU A 1 256 ? 1.785 -17.431 5.080 1.00 95.75 256 GLU A CA 1
ATOM 1982 C C . GLU A 1 256 ? 1.759 -16.124 5.879 1.00 95.75 256 GLU A C 1
ATOM 1984 O O . GLU A 1 256 ? 0.987 -15.996 6.827 1.00 95.75 256 GLU A O 1
ATOM 1989 N N . ALA A 1 257 ? 2.548 -15.129 5.471 1.00 96.44 257 ALA A N 1
ATOM 1990 C CA . ALA A 1 257 ? 2.552 -13.822 6.115 1.00 96.44 257 ALA A CA 1
ATOM 1991 C C . ALA A 1 257 ? 1.192 -13.115 6.034 1.00 96.44 257 ALA A C 1
ATOM 1993 O O . ALA A 1 257 ? 0.780 -12.490 7.010 1.00 96.44 257 ALA A O 1
ATOM 1994 N N . PHE A 1 258 ? 0.466 -13.229 4.914 1.00 95.75 258 PHE A N 1
ATOM 1995 C CA . PHE A 1 258 ? -0.891 -12.685 4.830 1.00 95.75 258 PHE A CA 1
ATOM 1996 C C . PHE A 1 258 ? -1.824 -13.310 5.865 1.00 95.75 258 PHE A C 1
ATOM 1998 O O . PHE A 1 258 ? -2.558 -12.571 6.513 1.00 95.75 258 PHE A O 1
ATOM 2005 N N . ILE A 1 259 ? -1.774 -14.636 6.045 1.00 94.94 259 ILE A N 1
ATOM 2006 C CA . ILE A 1 259 ? -2.598 -15.339 7.040 1.00 94.94 259 ILE A CA 1
ATOM 2007 C C . ILE A 1 259 ? -2.323 -14.764 8.429 1.00 94.94 259 ILE A C 1
ATOM 2009 O O . ILE A 1 259 ? -3.230 -14.257 9.081 1.00 94.94 259 ILE A O 1
ATOM 2013 N N . HIS A 1 260 ? -1.059 -14.767 8.853 1.00 95.38 260 HIS A N 1
ATOM 2014 C CA . HIS A 1 260 ? -0.703 -14.343 10.202 1.00 95.38 260 HIS A CA 1
ATOM 2015 C C . HIS A 1 260 ? -1.036 -12.875 10.488 1.00 95.38 260 HIS A C 1
ATOM 2017 O O . HIS A 1 260 ? -1.506 -12.538 11.575 1.00 95.38 260 HIS A O 1
ATOM 2023 N N . VAL A 1 261 ? -0.797 -11.985 9.522 1.00 95.94 261 VAL A N 1
ATOM 2024 C CA . VAL A 1 261 ? -1.065 -10.554 9.699 1.00 95.94 261 VAL A CA 1
ATOM 2025 C C . VAL A 1 261 ? -2.568 -10.264 9.704 1.00 95.94 261 VAL A C 1
ATOM 2027 O O . VAL A 1 261 ? -3.009 -9.419 10.483 1.00 95.94 261 VAL A O 1
ATOM 2030 N N . LEU A 1 262 ? -3.366 -10.963 8.888 1.00 93.69 262 LEU A N 1
ATOM 2031 C CA . LEU A 1 262 ? -4.827 -10.833 8.912 1.00 93.69 262 LEU A CA 1
ATOM 2032 C C . LEU A 1 262 ? -5.418 -11.370 10.220 1.00 93.69 262 LEU A C 1
ATOM 2034 O O . LEU A 1 262 ? -6.222 -10.675 10.840 1.00 93.69 262 LEU A O 1
ATOM 2038 N N . ASP A 1 263 ? -4.972 -12.540 10.680 1.00 92.00 263 ASP A N 1
ATOM 2039 C CA . ASP A 1 263 ? -5.395 -13.121 11.961 1.00 92.00 263 ASP A CA 1
ATOM 2040 C C . ASP A 1 263 ? -5.084 -12.174 13.129 1.00 92.00 263 ASP A C 1
ATOM 2042 O O . ASP A 1 263 ? -5.932 -11.923 13.995 1.00 92.00 263 ASP A O 1
ATOM 2046 N N . LEU A 1 264 ? -3.880 -11.591 13.126 1.00 92.94 264 LEU A N 1
ATOM 2047 C CA . LEU A 1 264 ? -3.478 -10.584 14.099 1.00 92.94 264 LEU A CA 1
ATOM 2048 C C . LEU A 1 264 ? -4.380 -9.348 14.022 1.00 92.94 264 LEU A C 1
ATOM 2050 O O . LEU A 1 264 ? -4.887 -8.900 15.050 1.00 92.94 264 LEU A O 1
ATOM 2054 N N . TYR A 1 265 ? -4.602 -8.806 12.822 1.00 92.00 265 TYR A N 1
ATOM 2055 C CA . TYR A 1 265 ? -5.436 -7.623 12.626 1.00 92.00 265 TYR A CA 1
ATOM 2056 C C . TYR A 1 265 ? -6.853 -7.832 13.163 1.00 92.00 265 TYR A C 1
ATOM 2058 O O . TYR A 1 265 ? -7.323 -7.018 13.956 1.00 92.00 265 TYR A O 1
ATOM 2066 N N . TYR A 1 266 ? -7.509 -8.938 12.804 1.00 88.19 266 TYR A N 1
ATOM 2067 C CA . TYR A 1 266 ? -8.862 -9.249 13.269 1.00 88.19 266 TYR A CA 1
ATOM 2068 C C . TYR A 1 266 ? -8.919 -9.437 14.789 1.00 88.19 266 TYR A C 1
ATOM 2070 O O . TYR A 1 266 ? -9.808 -8.895 15.452 1.00 88.19 266 TYR A O 1
ATOM 2078 N N . THR A 1 267 ? -7.911 -10.099 15.365 1.00 88.00 267 THR A N 1
ATOM 2079 C CA . THR A 1 267 ? -7.777 -10.252 16.821 1.00 88.00 267 THR A CA 1
ATOM 2080 C C . THR A 1 267 ? -7.640 -8.900 17.524 1.00 88.00 267 THR A C 1
ATOM 2082 O O . THR A 1 267 ? -8.315 -8.641 18.523 1.00 88.00 267 THR A O 1
ATOM 2085 N N . MET A 1 268 ? -6.784 -8.014 17.009 1.00 86.38 268 MET A N 1
ATOM 2086 C CA . MET A 1 268 ? -6.536 -6.692 17.594 1.00 86.38 268 MET A CA 1
ATOM 2087 C C . MET A 1 268 ? -7.739 -5.759 17.430 1.00 86.38 268 MET A C 1
ATOM 2089 O O . MET A 1 268 ? -8.104 -5.041 18.362 1.00 86.38 268 MET A O 1
ATOM 2093 N N . ALA A 1 269 ? -8.368 -5.779 16.257 1.00 82.62 269 ALA A N 1
ATOM 2094 C CA . ALA A 1 269 ? -9.496 -4.923 15.924 1.00 82.62 269 ALA A CA 1
ATOM 2095 C C . ALA A 1 269 ? -10.813 -5.400 16.564 1.00 82.62 269 ALA A C 1
ATOM 2097 O O . ALA A 1 269 ? -11.799 -4.665 16.545 1.00 82.62 269 ALA A O 1
ATOM 2098 N N . LYS A 1 270 ? -10.832 -6.601 17.167 1.00 77.62 270 LYS A N 1
ATOM 2099 C CA . LYS A 1 270 ? -12.025 -7.243 17.753 1.00 77.62 270 LYS A CA 1
ATOM 2100 C C . LYS A 1 270 ? -13.188 -7.335 16.761 1.00 77.62 270 LYS A C 1
ATOM 2102 O O . LYS A 1 270 ? -14.352 -7.239 17.151 1.00 77.62 270 LYS A O 1
ATOM 2107 N N . VAL A 1 271 ? -12.865 -7.488 15.484 1.00 67.56 271 VAL A N 1
ATOM 2108 C CA . VAL A 1 271 ? -13.833 -7.715 14.412 1.00 67.56 271 VAL A CA 1
ATOM 2109 C C . VAL A 1 271 ? -13.690 -9.148 13.949 1.00 67.56 271 VAL A C 1
ATOM 2111 O O . VAL A 1 271 ? -12.588 -9.604 13.655 1.00 67.56 271 VAL A O 1
ATOM 2114 N N . ASP A 1 272 ? -14.821 -9.839 13.865 1.00 56.00 272 ASP A N 1
ATOM 2115 C CA . ASP A 1 272 ? -14.870 -11.149 13.234 1.00 56.00 272 ASP A CA 1
ATOM 2116 C C . ASP A 1 272 ? -14.610 -10.996 11.729 1.00 56.00 272 ASP A C 1
ATOM 2118 O O . ASP A 1 272 ? -15.056 -10.034 11.094 1.00 56.00 272 ASP A O 1
ATOM 2122 N N . GLU A 1 273 ? -13.919 -11.972 11.140 1.00 55.22 273 GLU A N 1
ATOM 2123 C CA . GLU A 1 273 ? -13.530 -11.979 9.723 1.00 55.22 273 GLU A CA 1
ATOM 2124 C C . GLU A 1 273 ? -14.720 -11.744 8.766 1.00 55.22 273 GLU A C 1
ATOM 2126 O O . GLU A 1 273 ? -14.563 -11.138 7.704 1.00 55.22 273 GLU A O 1
ATOM 2131 N N . ALA A 1 274 ? -15.917 -12.194 9.158 1.00 49.28 274 ALA A N 1
ATOM 2132 C CA . ALA A 1 274 ? -17.158 -12.033 8.404 1.00 49.28 274 ALA A CA 1
ATOM 2133 C C . ALA A 1 274 ? -17.669 -10.582 8.358 1.00 49.28 274 ALA A C 1
ATOM 2135 O O . ALA A 1 274 ? -18.354 -10.209 7.411 1.00 49.28 274 ALA A O 1
ATOM 2136 N N . THR A 1 275 ? -17.335 -9.765 9.359 1.00 48.56 275 THR A N 1
ATOM 2137 C CA . THR A 1 275 ? -17.815 -8.382 9.498 1.00 48.56 275 THR A CA 1
ATOM 2138 C C . THR A 1 275 ? -16.836 -7.378 8.893 1.00 48.56 275 THR A C 1
ATOM 2140 O O . THR A 1 275 ? -17.249 -6.321 8.439 1.00 48.56 275 THR A O 1
ATOM 2143 N N . ALA A 1 276 ? -15.544 -7.715 8.836 1.00 50.25 276 ALA A N 1
ATOM 2144 C CA . ALA A 1 276 ? -14.513 -6.888 8.201 1.00 50.25 276 ALA A CA 1
ATOM 2145 C C . ALA A 1 276 ? -14.547 -6.933 6.657 1.00 50.25 276 ALA A C 1
ATOM 2147 O O . ALA A 1 276 ? -13.752 -6.266 5.997 1.00 50.25 276 ALA A O 1
ATOM 2148 N N . GLY A 1 277 ? -15.437 -7.754 6.092 1.00 43.56 277 GLY A N 1
ATOM 2149 C CA . GLY A 1 277 ? -15.632 -7.932 4.660 1.00 43.56 277 GLY A CA 1
ATOM 2150 C C . GLY A 1 277 ? -17.057 -7.655 4.166 1.00 43.56 277 GLY A C 1
ATOM 2151 O O . GLY A 1 277 ? -17.465 -8.253 3.1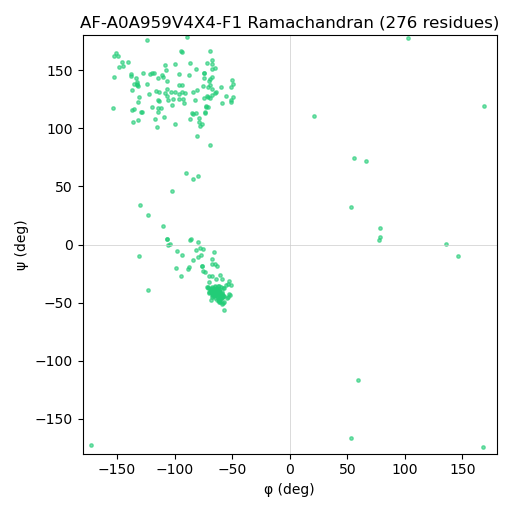71 1.00 43.56 277 GLY A O 1
ATOM 2152 N N . MET A 1 278 ? -17.827 -6.821 4.871 1.00 35.28 278 MET A N 1
ATOM 2153 C CA . MET A 1 278 ? -19.140 -6.328 4.428 1.00 35.28 278 MET A CA 1
ATOM 2154 C C . MET A 1 278 ? -19.134 -4.810 4.304 1.00 35.28 278 MET A C 1
ATOM 2156 O O . MET A 1 278 ? -18.484 -4.161 5.150 1.00 35.28 278 MET A O 1
#

=== Feature glossary ===
Legend for the data blocks above and below:

— What the protein is —

The amino-acid sequence is the protein's primary structure: the linear order of residues from the N-terminus to the C-terminus, written in one-letter code. Everything else here — the 3D coordinates, the secondary structure, the domain annotations — is ultimately a consequence of this string.

Database cross-references. InterPro integrates a dozen domain/family signature databases into unified entries with residue-range hits. GO terms attach function/process/location labels with evidence codes. CATH codes position the fold in a four-level structural taxonomy. Organism is the NCBI-taxonomy species name.

— Where its atoms are —

The mmCIF block holds the 3D Cartesian coordinates of each backbone atom (N, Cα, C, O) in ångströms. mmCIF is the PDB's canonical archive format — a tagged-loop text representation of the atomic model.

The six renders are orthographic views along the three Cartesian axes in both directions. Representation (cartoon, sticks, or surface) and color scheme (sequence-rainbow or by-chain) vary across proteins so the training set covers all the common visualization conventions.

— Local backbone conformation —

Secondary structure is the local, repeating backbone conformation. DSSP classifies it into eight states by reading the hydrogen-bond network: three helix types (H, G, I), two β types (E, B), two non-regular types (T, S), and unstructured coil (-).

SS3 is a coarse helix/strand/coil call (letters a/b/c) made by the P-SEA algorithm from inter-Cα distances and dihedrals. It is less detailed than DSSP but needs only Cα positions.

Backbone dihedral angles. Every residue except chain termini has a φ (preceding-C → N → Cα → C) and a ψ (N → Cα → C → next-N). They are reported in degrees following the IUPAC sign convention. Secondary structure is essentially a statement about which (φ, ψ) basin each residue occupies.

— Global shape and packing —

The geometric summary reports three shape descriptors. Rg (radius of gyration) measures how spread out the Cα atoms are about their centre of mass; compact globular proteins have small Rg, elongated or unfolded ones large. Cα contacts (<8 Å, |i−j|>4) count long-range residue pairs in spatial proximity — high for tightly packed folds, near zero for rods or random coil. The bounding-box extents give the protein's footprint along x, y, z in Å.

Solvent accessibility: the surface area of each residue that a 1.4 Å water probe can touch, in Å². When only backbone atoms are present the absolute values are lower than full-atom SASA (side chains contribute most of the area) and are flagged as backbone-only.

Plot images: a contact map (which residues are close in 3D, as an N×N binary image), a Ramachandran scatter (backbone torsion angles, revealing secondary-structure composition at a glance), and — for AlphaFold structures — a PAE heatmap (pairwise prediction confidence).

— Structural neighborhood —

Foldseek's 3Di representation compresses backbone geometry into a per-residue letter drawn from a learned twenty-state alphabet. It captures the tertiary interaction pattern around each residue — which residues are packed against it in space, regardless of where they are in sequence.

Structural nearest neighbors (via Foldseek easy-search vs the PDB). Reported per hit: target PDB id, E-value, and alignment TM-score. A TM-score above ~0.5 is the conventional threshold for 'same fold'.

— Confidence and disorder —

pLDDT (predicted Local Distance Difference Test) is AlphaFold's per-residue confidence score, ranging from 0 to 100. Values above 90 indicate high confidence (typically well-packed cores); 70–90 is confident; 50–70 low confidence; below 50 usually means the region is disordered or the prediction is unreliable there. AlphaFold stores pLDDT in the mmCIF B-factor column.

For experimental (PDB) structures, the B-factor (temperature factor) quantifies the positional spread of each atom in the crystal — a combination of thermal vibration and static disorder — in units of Å². High B-factors mark flexible loops or poorly resolved regions; low B-factors mark the rigid, well-ordered core.

Predicted Aligned Error (PAE) is an AlphaFold confidence matrix: entry (i, j) is the expected error in the position of residue j, in ångströms, when the prediction is superimposed on the true structure at residue i. Low PAE within a block of residues means that block is internally rigid and well-predicted; high PAE between two blocks means their relative placement is uncertain even if each block individually is confident.